Protein AF-A0A1E5REP8-F1 (afdb_monomer)

Sequence (176 aa):
MSLKEFEQLNFTHSARRLDRPSLYLIKKARHHPEGEGYKELQKCLESKTIYIGNLSHYTTEEQIFELFHKLGPIEKIIMGLDRFKYTPCGFCFVIFEDKASSINAVKYLNKTKIDGESISIDLDPGFEDGRQFGRGKFGGQKSTDDYQFMYQNMMPSTYTPGGTTTGGEDTYVPQV

Structure (mmCIF, N/CA/C/O backbone):
data_AF-A0A1E5REP8-F1
#
_entry.id   AF-A0A1E5REP8-F1
#
loop_
_atom_site.group_PDB
_atom_site.id
_atom_site.type_symbol
_atom_site.label_atom_id
_atom_site.label_alt_id
_atom_site.label_comp_id
_atom_site.label_asym_id
_atom_site.label_entity_id
_atom_site.label_seq_id
_atom_site.pdbx_PDB_ins_code
_atom_site.Cartn_x
_atom_site.Cartn_y
_atom_site.Cartn_z
_atom_site.occupancy
_atom_site.B_iso_or_equiv
_atom_site.auth_seq_id
_atom_site.auth_comp_id
_atom_site.auth_asym_id
_atom_site.auth_atom_id
_atom_site.pdbx_PDB_model_num
ATOM 1 N N . MET A 1 1 ? 14.357 -0.049 -20.329 1.00 53.84 1 MET A N 1
ATOM 2 C CA . MET A 1 1 ? 12.974 0.470 -20.318 1.00 53.84 1 MET A CA 1
ATOM 3 C C . MET A 1 1 ? 13.012 1.988 -20.364 1.00 53.84 1 MET A C 1
ATOM 5 O O . MET A 1 1 ? 14.008 2.561 -19.935 1.00 53.84 1 MET A O 1
ATOM 9 N N . SER A 1 2 ? 11.992 2.630 -20.924 1.00 63.38 2 SER A N 1
ATOM 10 C CA . SER A 1 2 ? 11.809 4.089 -20.970 1.00 63.38 2 SER A CA 1
ATOM 11 C C . SER A 1 2 ? 10.403 4.415 -20.472 1.00 63.38 2 SER A C 1
ATOM 13 O O . SER A 1 2 ? 9.477 3.660 -20.751 1.00 63.38 2 SER A O 1
ATOM 15 N N . LEU A 1 3 ? 10.199 5.553 -19.794 1.00 61.03 3 LEU A N 1
ATOM 16 C CA . LEU A 1 3 ? 8.865 5.987 -19.333 1.00 61.03 3 LEU A CA 1
ATOM 17 C C . LEU A 1 3 ? 7.809 5.998 -20.454 1.00 61.03 3 LEU A C 1
ATOM 19 O O . LEU A 1 3 ? 6.630 5.758 -20.194 1.00 61.03 3 LEU A O 1
ATOM 23 N N . LYS A 1 4 ? 8.242 6.203 -21.706 1.00 62.97 4 LYS A N 1
ATOM 24 C CA . LYS A 1 4 ? 7.382 6.182 -22.896 1.00 62.97 4 LYS A CA 1
ATOM 25 C C . LYS A 1 4 ? 6.652 4.847 -23.093 1.00 62.97 4 LYS A C 1
ATOM 27 O O . LYS A 1 4 ? 5.543 4.856 -23.617 1.00 62.97 4 LYS A O 1
ATOM 32 N N . GLU A 1 5 ? 7.210 3.727 -22.631 1.00 66.56 5 GLU A N 1
ATOM 33 C CA . GLU A 1 5 ? 6.604 2.391 -22.767 1.00 66.56 5 GLU A CA 1
ATOM 34 C C . GLU A 1 5 ? 5.329 2.225 -21.922 1.00 66.56 5 GLU A C 1
ATOM 36 O O . GLU A 1 5 ? 4.442 1.461 -22.295 1.00 66.56 5 GLU A O 1
ATOM 41 N N . PHE A 1 6 ? 5.195 2.965 -20.814 1.00 62.78 6 PHE A N 1
ATOM 42 C CA . PHE A 1 6 ? 4.001 2.928 -19.953 1.00 62.78 6 PHE A CA 1
ATOM 43 C C . PHE A 1 6 ? 2.930 3.951 -20.356 1.00 62.78 6 PHE A C 1
ATOM 45 O O . PHE A 1 6 ? 1.794 3.885 -19.881 1.00 62.78 6 PHE A O 1
ATOM 52 N N . GLU A 1 7 ? 3.293 4.915 -21.203 1.00 54.75 7 GLU A N 1
ATOM 53 C CA . GLU A 1 7 ? 2.418 6.001 -21.656 1.00 54.75 7 GLU A CA 1
ATOM 54 C C . GLU A 1 7 ? 1.856 5.776 -23.047 1.00 54.75 7 GLU A C 1
ATOM 56 O O . GLU A 1 7 ? 0.738 6.215 -23.328 1.00 54.75 7 GLU A O 1
ATOM 61 N N . GLN A 1 8 ? 2.616 5.104 -23.913 1.00 52.50 8 GLN A N 1
ATOM 62 C CA . GLN A 1 8 ? 2.134 4.763 -25.235 1.00 52.50 8 GLN A CA 1
ATOM 63 C C . GLN A 1 8 ? 0.897 3.885 -25.086 1.00 52.50 8 GLN A C 1
ATOM 65 O O . GLN A 1 8 ? 0.948 2.762 -24.581 1.00 52.50 8 GLN A O 1
ATOM 70 N N . LEU A 1 9 ? -0.234 4.423 -25.545 1.00 48.62 9 LEU A N 1
ATOM 71 C CA . LEU A 1 9 ? -1.384 3.623 -25.925 1.00 48.62 9 LEU A CA 1
ATOM 72 C C . LEU A 1 9 ? -0.902 2.689 -27.034 1.00 48.62 9 LEU A C 1
ATOM 74 O O . LEU A 1 9 ? -0.931 3.027 -28.214 1.00 48.62 9 LEU A O 1
ATOM 78 N N . ASN A 1 10 ? -0.393 1.524 -26.647 1.00 48.84 10 ASN A N 1
ATOM 79 C CA . ASN A 1 10 ? -0.191 0.430 -27.569 1.00 48.84 10 ASN A CA 1
ATOM 80 C C . ASN A 1 10 ? -1.590 -0.094 -27.891 1.00 48.84 10 ASN A C 1
ATOM 82 O O . ASN A 1 10 ? -2.123 -0.957 -27.198 1.00 48.84 10 ASN A O 1
ATOM 86 N N . PHE A 1 11 ? -2.202 0.469 -28.936 1.00 52.69 11 PHE A N 1
ATOM 87 C CA . PHE A 1 11 ? -3.506 0.066 -29.477 1.00 52.69 11 PHE A CA 1
ATOM 88 C C . PHE A 1 11 ? -3.501 -1.355 -30.067 1.00 52.69 11 PHE A C 1
ATOM 90 O O . PHE A 1 11 ? -4.435 -1.745 -30.759 1.00 52.69 11 PHE A O 1
ATOM 97 N N . THR A 1 12 ? -2.476 -2.162 -29.779 1.00 57.97 12 THR A N 1
ATOM 98 C CA . THR A 1 12 ? -2.497 -3.597 -30.057 1.00 57.97 12 THR A CA 1
ATOM 99 C C . THR A 1 12 ? -3.637 -4.291 -29.314 1.00 57.97 12 THR A C 1
ATOM 101 O O . THR A 1 12 ? -4.043 -5.373 -29.726 1.00 57.97 12 THR A O 1
ATOM 104 N N . HIS A 1 13 ? -4.163 -3.691 -28.239 1.00 58.16 13 HIS A N 1
ATOM 105 C CA . HIS A 1 13 ? -5.349 -4.144 -27.514 1.00 58.16 13 HIS A CA 1
ATOM 106 C C . HIS A 1 13 ? -6.301 -2.978 -27.209 1.00 58.16 13 HIS A C 1
ATOM 108 O O . HIS A 1 13 ? -5.875 -1.863 -26.913 1.00 58.16 13 HIS A O 1
ATOM 114 N N . SER A 1 14 ? -7.607 -3.259 -27.233 1.00 71.38 14 SER A N 1
ATOM 115 C CA . SER A 1 14 ? -8.679 -2.306 -26.903 1.00 71.38 14 SER A CA 1
ATOM 116 C C . SER A 1 14 ? -8.748 -1.948 -25.412 1.00 71.38 14 SER A C 1
ATOM 118 O O . SER A 1 14 ? -9.374 -0.956 -25.042 1.00 71.38 14 SER A O 1
ATOM 120 N N . ALA A 1 15 ? -8.090 -2.732 -24.552 1.00 65.94 15 ALA A N 1
ATOM 121 C CA . ALA A 1 15 ? -8.050 -2.543 -23.108 1.00 65.94 15 ALA A CA 1
ATOM 122 C C . ALA A 1 15 ? -6.637 -2.195 -22.621 1.00 65.94 15 ALA A C 1
ATOM 124 O O . ALA A 1 15 ? -5.632 -2.67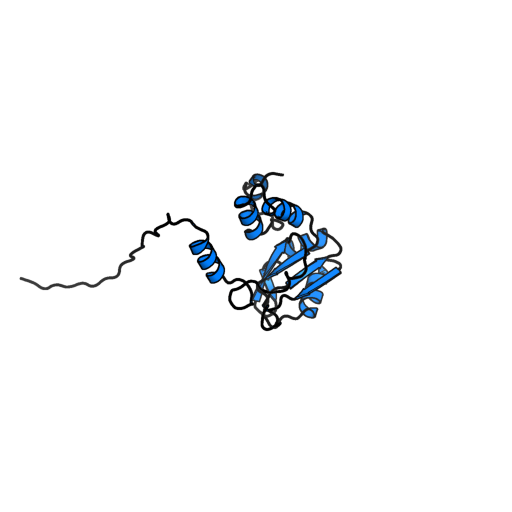8 -23.147 1.00 65.94 15 ALA A O 1
ATOM 125 N N . ARG A 1 16 ? -6.559 -1.378 -21.565 1.00 69.56 16 ARG A N 1
ATOM 126 C CA . ARG A 1 16 ? -5.286 -1.088 -20.894 1.00 69.56 16 ARG A CA 1
ATOM 127 C C . ARG A 1 16 ? -4.784 -2.326 -20.146 1.00 69.56 16 ARG A C 1
ATOM 129 O O . ARG A 1 16 ? -5.570 -3.055 -19.547 1.00 69.56 16 ARG A O 1
ATOM 136 N N . ARG A 1 17 ? -3.460 -2.500 -20.114 1.00 75.75 17 ARG A N 1
ATOM 137 C CA . ARG A 1 17 ? -2.767 -3.446 -19.224 1.00 75.75 17 ARG A CA 1
ATOM 138 C C . ARG A 1 17 ? -3.194 -3.196 -17.772 1.00 75.75 17 ARG A C 1
ATOM 140 O O . ARG A 1 17 ? -3.040 -2.080 -17.271 1.00 75.75 17 ARG A O 1
ATOM 147 N N . LEU A 1 18 ? -3.737 -4.222 -17.118 1.00 77.69 18 LEU A N 1
ATOM 148 C CA . LEU A 1 18 ? -4.179 -4.149 -15.719 1.00 77.69 18 LEU A CA 1
ATOM 149 C C . LEU A 1 18 ? -2.996 -4.160 -14.740 1.00 77.69 18 LEU A C 1
ATOM 151 O O . LEU A 1 18 ? -3.087 -3.573 -13.675 1.00 77.69 18 LEU A O 1
ATOM 155 N N . ASP A 1 19 ? -1.866 -4.745 -15.135 1.00 79.25 19 ASP A N 1
ATOM 156 C CA . ASP A 1 19 ? -0.603 -4.828 -14.388 1.00 79.25 19 ASP A CA 1
ATOM 157 C C . ASP A 1 19 ? 0.269 -3.564 -14.511 1.00 79.25 19 ASP A C 1
ATOM 159 O O . ASP A 1 19 ? 1.479 -3.610 -14.293 1.00 79.25 19 ASP A O 1
ATOM 163 N N . ARG A 1 20 ? -0.312 -2.427 -14.910 1.00 84.31 20 ARG A N 1
ATOM 164 C CA . ARG A 1 20 ? 0.447 -1.179 -15.025 1.00 84.31 20 ARG A CA 1
ATOM 165 C C . ARG A 1 20 ? 0.826 -0.647 -13.634 1.00 84.31 20 ARG A C 1
ATOM 167 O O . ARG A 1 20 ? 0.016 -0.746 -12.712 1.00 84.31 20 ARG A O 1
ATOM 174 N N . PRO A 1 21 ? 1.988 0.011 -13.491 1.00 87.44 21 PRO A N 1
ATOM 175 C CA . PRO A 1 21 ? 2.311 0.751 -12.279 1.00 87.44 21 PRO A CA 1
ATOM 176 C C . PRO A 1 21 ? 1.269 1.820 -11.945 1.00 87.44 21 PRO A C 1
ATOM 178 O O . PRO A 1 21 ? 0.594 2.366 -12.830 1.00 87.44 21 PRO A O 1
ATOM 181 N N . SER A 1 22 ? 1.191 2.170 -10.663 1.00 87.69 22 SER A N 1
ATOM 182 C CA . SER A 1 22 ? 0.291 3.219 -10.195 1.00 87.69 22 SER A CA 1
ATOM 183 C C . SER A 1 22 ? 0.611 4.566 -10.848 1.00 87.69 22 SER A C 1
ATOM 185 O O . SER A 1 22 ? 1.763 4.904 -11.145 1.00 87.69 22 SER A O 1
ATOM 187 N N . LEU A 1 23 ? -0.420 5.395 -11.037 1.00 85.00 23 LEU A N 1
ATOM 188 C CA . LEU A 1 23 ? -0.232 6.762 -11.536 1.00 85.00 23 LEU A CA 1
ATOM 189 C C . LEU A 1 23 ? 0.687 7.581 -10.622 1.00 85.00 23 LEU A C 1
ATOM 191 O O . LEU A 1 23 ? 1.372 8.479 -11.107 1.00 85.00 23 LEU A O 1
ATOM 195 N N . TYR A 1 24 ? 0.702 7.273 -9.324 1.00 84.94 24 TYR A N 1
ATOM 196 C CA . TYR A 1 24 ? 1.602 7.891 -8.359 1.00 84.94 24 TYR A CA 1
ATOM 197 C C . TYR A 1 24 ? 3.071 7.633 -8.717 1.00 84.94 24 TYR A C 1
ATOM 199 O O . TYR A 1 24 ? 3.829 8.592 -8.864 1.00 84.94 24 TYR A O 1
ATOM 207 N N . LEU A 1 25 ? 3.458 6.371 -8.933 1.00 87.12 25 LEU A N 1
ATOM 208 C CA . LEU A 1 25 ? 4.838 6.008 -9.273 1.00 87.12 25 LEU A CA 1
ATOM 209 C C . LEU A 1 25 ? 5.256 6.574 -10.632 1.00 87.12 25 LEU A C 1
ATOM 211 O O . LEU A 1 25 ? 6.348 7.123 -10.759 1.00 87.12 25 LEU A O 1
ATOM 215 N N . ILE A 1 26 ? 4.362 6.531 -11.626 1.00 87.38 26 ILE A N 1
ATOM 216 C CA . ILE A 1 26 ? 4.620 7.122 -12.948 1.00 87.38 26 ILE A CA 1
ATOM 217 C C . ILE A 1 26 ? 4.874 8.630 -12.822 1.00 87.38 26 ILE A C 1
ATOM 219 O O . ILE A 1 26 ? 5.858 9.141 -13.353 1.00 87.38 26 ILE A O 1
ATOM 223 N N . LYS A 1 27 ? 4.019 9.359 -12.089 1.00 85.06 27 LYS A N 1
ATOM 224 C CA . LYS A 1 27 ? 4.205 10.800 -11.855 1.00 85.06 27 LYS A CA 1
ATOM 225 C C . LYS A 1 27 ? 5.503 11.081 -11.097 1.00 85.06 27 LYS A C 1
ATOM 227 O O . LYS A 1 27 ? 6.249 11.970 -11.497 1.00 85.06 27 LYS A O 1
ATOM 232 N N . LYS A 1 28 ? 5.804 10.312 -10.047 1.00 84.81 28 LYS A N 1
ATOM 233 C CA . LYS A 1 28 ? 7.038 10.456 -9.260 1.00 84.81 28 LYS A CA 1
ATOM 234 C C . LYS A 1 28 ? 8.288 10.283 -10.127 1.00 84.81 28 LYS A C 1
ATOM 236 O O . LYS A 1 28 ? 9.202 11.097 -10.033 1.00 84.81 28 LYS A O 1
ATOM 241 N N . ALA A 1 29 ? 8.302 9.286 -11.011 1.00 86.12 29 ALA A N 1
ATOM 242 C CA . ALA A 1 29 ? 9.404 9.061 -11.941 1.00 86.12 29 ALA A CA 1
ATOM 243 C C . ALA A 1 29 ? 9.583 10.209 -12.950 1.00 86.12 29 ALA A C 1
ATOM 245 O O . ALA A 1 29 ? 10.712 10.571 -13.263 1.00 86.12 29 ALA A O 1
ATOM 246 N N . ARG A 1 30 ? 8.491 10.829 -13.424 1.00 82.31 30 ARG A N 1
ATOM 247 C CA . ARG A 1 30 ? 8.564 11.998 -14.323 1.00 82.31 30 ARG A CA 1
ATOM 248 C C . ARG A 1 30 ? 9.175 13.226 -13.655 1.00 82.31 30 ARG A C 1
ATOM 250 O O . ARG A 1 30 ? 9.939 13.939 -14.292 1.00 82.31 30 ARG A O 1
ATOM 257 N N . HIS A 1 31 ? 8.810 13.492 -12.402 1.00 78.50 31 HIS A N 1
ATOM 258 C CA . HIS A 1 31 ? 9.299 14.667 -11.675 1.00 78.50 31 HIS A CA 1
ATOM 259 C C . HIS A 1 31 ? 10.740 14.505 -11.173 1.00 78.50 31 HIS A C 1
ATOM 261 O O . HIS A 1 31 ? 11.422 15.503 -10.960 1.00 78.50 31 HIS A O 1
ATOM 267 N N . HIS A 1 32 ? 11.218 13.266 -11.029 1.00 77.31 32 HIS A N 1
ATOM 268 C CA . HIS A 1 32 ? 12.583 12.952 -10.601 1.00 77.31 32 HIS A CA 1
ATOM 269 C C . HIS A 1 32 ? 13.257 11.968 -11.576 1.00 77.31 32 HIS A C 1
ATOM 271 O O . HIS A 1 32 ? 13.502 10.818 -11.201 1.00 77.31 32 HIS A O 1
ATOM 277 N N . PRO A 1 33 ? 13.555 12.394 -12.822 1.00 65.94 33 PRO A N 1
ATOM 278 C CA . PRO A 1 33 ? 14.018 11.502 -13.889 1.00 65.94 33 PRO A CA 1
ATOM 279 C C . PRO A 1 33 ? 15.408 10.899 -13.635 1.00 65.94 33 PRO A C 1
ATOM 281 O O . PRO A 1 33 ? 15.655 9.767 -14.038 1.00 65.94 33 PRO A O 1
ATOM 284 N N . GLU A 1 34 ? 16.287 11.609 -12.923 1.00 66.50 34 GLU A N 1
ATOM 285 C CA . GLU A 1 34 ? 17.601 11.101 -12.478 1.00 66.50 34 GLU A CA 1
ATOM 286 C C . GLU A 1 34 ? 17.592 10.624 -11.013 1.00 66.50 34 GLU A C 1
ATOM 288 O O . GLU A 1 34 ? 18.629 10.290 -10.444 1.00 66.50 34 GLU A O 1
ATOM 293 N N . GLY A 1 35 ? 16.417 10.612 -10.378 1.00 69.00 35 GLY A N 1
ATOM 294 C CA . GLY A 1 35 ? 16.257 10.300 -8.963 1.00 69.00 35 GLY A CA 1
ATOM 295 C C . GLY A 1 35 ? 15.665 8.918 -8.694 1.00 69.00 35 GLY A C 1
ATOM 296 O O . GLY A 1 35 ? 15.406 8.110 -9.586 1.00 69.00 35 GLY A O 1
ATOM 297 N N . GLU A 1 36 ? 15.375 8.677 -7.418 1.00 78.12 36 GLU A N 1
ATOM 298 C CA . GLU A 1 36 ? 14.793 7.425 -6.917 1.00 78.12 36 GLU A CA 1
ATOM 299 C C . GLU A 1 36 ? 13.435 7.072 -7.556 1.00 78.12 36 GLU A C 1
ATOM 301 O O . GLU A 1 36 ? 13.040 5.911 -7.564 1.00 78.12 36 GLU A O 1
ATOM 306 N N . GLY A 1 37 ? 12.731 8.031 -8.172 1.00 82.50 37 GLY A N 1
ATOM 307 C CA . GLY A 1 37 ? 11.429 7.790 -8.801 1.00 82.50 37 GLY A CA 1
ATOM 308 C C . GLY A 1 37 ? 11.466 6.767 -9.942 1.00 82.50 37 GLY A C 1
ATOM 309 O O . GLY A 1 37 ? 10.593 5.903 -10.012 1.00 82.50 37 GLY A O 1
ATOM 310 N N . TYR A 1 38 ? 12.473 6.827 -10.821 1.00 84.38 38 TYR A N 1
ATOM 311 C CA . TYR A 1 38 ? 12.589 5.858 -11.916 1.00 84.38 38 TYR A CA 1
ATOM 312 C C . TYR A 1 38 ? 13.003 4.467 -11.414 1.00 84.38 38 TYR A C 1
ATOM 314 O O . TYR A 1 38 ? 12.467 3.459 -11.875 1.00 84.38 38 TYR A O 1
ATOM 322 N N . LYS A 1 39 ? 13.892 4.411 -10.413 1.00 88.62 39 LYS A N 1
ATOM 323 C CA . LYS A 1 39 ? 14.290 3.155 -9.761 1.00 88.62 39 LYS A CA 1
ATOM 324 C C . LYS A 1 39 ? 13.108 2.485 -9.064 1.00 88.62 39 LYS A C 1
ATOM 326 O O . LYS A 1 39 ? 12.900 1.291 -9.240 1.00 88.62 39 LYS A O 1
ATOM 331 N N . GLU A 1 40 ? 12.296 3.242 -8.328 1.00 90.56 40 GLU A N 1
ATOM 332 C CA . GLU A 1 40 ? 11.079 2.727 -7.692 1.00 90.56 40 GLU A CA 1
ATOM 333 C C . GLU A 1 40 ? 10.070 2.209 -8.721 1.00 90.56 40 GLU A C 1
ATOM 335 O O . GLU A 1 40 ? 9.466 1.157 -8.519 1.00 90.56 40 GLU A O 1
ATOM 340 N N . LEU A 1 41 ? 9.908 2.906 -9.850 1.00 89.25 41 LEU A N 1
ATOM 341 C CA . LEU A 1 41 ? 9.044 2.437 -10.931 1.00 89.25 41 LEU A CA 1
ATOM 342 C C . LEU A 1 41 ? 9.526 1.094 -11.496 1.00 89.25 41 LEU A C 1
ATOM 344 O O . LEU A 1 41 ? 8.715 0.198 -11.710 1.00 89.25 41 LEU A O 1
ATOM 348 N N . GLN A 1 42 ? 10.830 0.926 -11.716 1.00 89.31 42 GLN A N 1
ATOM 349 C CA . GLN A 1 42 ? 11.382 -0.361 -12.147 1.00 89.31 42 GLN A CA 1
ATOM 350 C C . GLN A 1 42 ? 11.191 -1.437 -11.075 1.00 89.31 42 GLN A C 1
ATOM 352 O O . GLN A 1 42 ? 10.712 -2.529 -11.370 1.00 89.31 42 GLN A O 1
ATOM 357 N N . LYS A 1 43 ? 11.472 -1.101 -9.814 1.00 92.56 43 LYS A N 1
ATOM 358 C CA . LYS A 1 43 ? 11.353 -2.021 -8.683 1.00 92.56 43 LYS A CA 1
ATOM 359 C C . LYS A 1 43 ? 9.915 -2.505 -8.489 1.00 92.56 43 LYS A C 1
ATOM 361 O O . LYS A 1 43 ? 9.711 -3.689 -8.251 1.00 92.56 43 LYS A O 1
ATOM 366 N N . CYS A 1 44 ? 8.901 -1.650 -8.663 1.00 93.50 44 CYS A N 1
ATOM 367 C CA . CYS A 1 44 ? 7.499 -2.069 -8.519 1.00 93.50 44 CYS A CA 1
ATOM 368 C C . CYS A 1 44 ? 7.072 -3.110 -9.565 1.00 93.50 44 CYS A C 1
ATOM 370 O O . CYS A 1 44 ? 6.229 -3.955 -9.280 1.00 93.50 44 CYS A O 1
ATOM 372 N N . LEU A 1 45 ? 7.690 -3.100 -10.751 1.00 90.50 45 LEU A N 1
ATOM 373 C CA . LEU A 1 45 ? 7.413 -4.072 -11.809 1.00 90.50 45 LEU A CA 1
ATOM 374 C C . LEU A 1 45 ? 8.022 -5.441 -11.527 1.00 90.50 45 LEU A C 1
ATOM 376 O O . LEU A 1 45 ? 7.634 -6.411 -12.172 1.00 90.50 45 LEU A O 1
ATOM 380 N N . GLU A 1 46 ? 8.990 -5.527 -10.618 1.00 91.81 46 GLU A N 1
ATOM 381 C CA . GLU A 1 46 ? 9.683 -6.759 -10.227 1.00 91.81 46 GLU A CA 1
ATOM 382 C C . GLU A 1 46 ? 9.325 -7.220 -8.811 1.00 91.81 46 GLU A C 1
ATOM 384 O O . GLU A 1 46 ? 9.579 -8.366 -8.448 1.00 91.81 46 GLU A O 1
ATOM 389 N N . SER A 1 47 ? 8.683 -6.347 -8.041 1.00 94.94 47 SER A N 1
ATOM 390 C CA . SER A 1 47 ? 8.320 -6.561 -6.651 1.00 94.94 47 SER A CA 1
ATOM 391 C C . SER A 1 47 ? 7.199 -7.585 -6.464 1.00 94.94 47 SER A C 1
ATOM 393 O O . SER A 1 47 ? 6.296 -7.761 -7.289 1.00 94.94 47 SER A O 1
ATOM 395 N N . LYS A 1 48 ? 7.245 -8.231 -5.299 1.00 97.06 48 LYS A N 1
ATOM 396 C CA . LYS A 1 48 ? 6.220 -9.150 -4.790 1.00 97.06 48 LYS A CA 1
ATOM 397 C C . LYS A 1 48 ? 5.235 -8.458 -3.843 1.00 97.06 48 LYS A C 1
ATOM 399 O O . LYS A 1 48 ? 4.340 -9.096 -3.297 1.00 97.06 48 LYS A O 1
ATOM 404 N N . THR A 1 49 ? 5.411 -7.155 -3.638 1.00 97.50 49 THR A N 1
ATOM 405 C CA . THR A 1 49 ? 4.596 -6.334 -2.748 1.00 97.50 49 THR A CA 1
ATOM 406 C C . THR A 1 49 ? 3.520 -5.593 -3.529 1.00 97.50 49 THR A C 1
ATOM 408 O O . THR A 1 49 ? 3.782 -5.002 -4.579 1.00 97.50 49 THR A O 1
ATOM 411 N N . ILE A 1 50 ? 2.312 -5.582 -2.976 1.00 97.50 50 ILE A N 1
ATOM 412 C CA . ILE A 1 50 ? 1.219 -4.716 -3.412 1.00 97.50 50 ILE A CA 1
ATOM 413 C C . ILE A 1 50 ? 0.836 -3.741 -2.302 1.00 97.50 50 ILE A C 1
ATOM 415 O O . ILE A 1 50 ? 0.930 -4.054 -1.114 1.00 97.50 50 ILE A O 1
ATOM 419 N N . TYR A 1 51 ? 0.376 -2.567 -2.715 1.00 97.44 51 TYR A N 1
ATOM 420 C CA . TYR A 1 51 ? -0.338 -1.620 -1.874 1.00 97.44 51 TYR A CA 1
ATOM 421 C C . TYR A 1 51 ? -1.838 -1.798 -2.095 1.00 97.44 51 TYR A C 1
ATOM 423 O O . TYR A 1 51 ? -2.295 -1.846 -3.239 1.00 97.44 51 TYR A O 1
ATOM 431 N N . ILE A 1 52 ? -2.601 -1.860 -1.007 1.00 97.06 52 ILE A N 1
ATOM 432 C CA . ILE A 1 52 ? -4.060 -1.911 -1.035 1.00 97.06 52 ILE A CA 1
ATOM 433 C C . ILE A 1 52 ? -4.572 -0.688 -0.284 1.00 97.06 52 ILE A C 1
ATOM 435 O O . ILE A 1 52 ? -4.314 -0.540 0.905 1.00 97.06 52 ILE A O 1
ATOM 439 N N . GLY A 1 53 ? -5.281 0.196 -0.976 1.00 95.69 53 GLY A N 1
ATOM 440 C CA . GLY A 1 53 ? -5.907 1.385 -0.405 1.00 95.69 53 GLY A CA 1
ATOM 441 C C . GLY A 1 53 ? -7.423 1.367 -0.549 1.00 95.69 53 GLY A C 1
ATOM 442 O O . GLY A 1 53 ? -7.982 0.515 -1.244 1.00 95.69 53 GLY A O 1
ATOM 443 N N . ASN A 1 54 ? -8.071 2.361 0.059 1.00 95.06 54 ASN A N 1
ATOM 444 C CA . ASN A 1 54 ? -9.531 2.451 0.140 1.00 95.06 54 ASN A CA 1
ATOM 445 C C . ASN A 1 54 ? -10.152 1.201 0.790 1.00 95.06 54 ASN A C 1
ATOM 447 O O . ASN A 1 54 ? -11.099 0.619 0.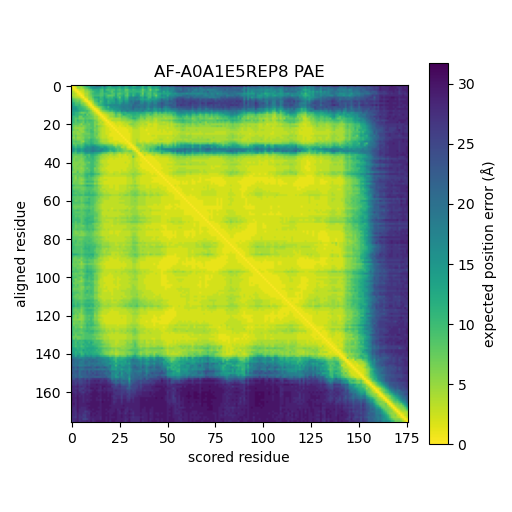262 1.00 95.06 54 ASN A O 1
ATOM 451 N N . LEU A 1 55 ? -9.520 0.746 1.874 1.00 95.88 55 LEU A N 1
ATOM 452 C CA . LEU A 1 55 ? -10.086 -0.239 2.783 1.00 95.88 55 LEU A CA 1
ATOM 453 C C . LEU A 1 55 ? -10.897 0.482 3.852 1.00 95.88 55 LEU A C 1
ATOM 455 O O . LEU A 1 55 ? -10.488 1.542 4.340 1.00 95.88 55 LEU A O 1
ATOM 459 N N . SER A 1 56 ? -11.959 -0.177 4.302 1.00 94.56 56 SER A N 1
ATOM 460 C CA . SER A 1 56 ? -12.668 0.239 5.501 1.00 94.56 56 SER A CA 1
ATOM 461 C C . SER A 1 56 ? -11.711 0.224 6.694 1.00 94.56 56 SER A C 1
ATOM 463 O O . SER A 1 56 ? -10.857 -0.654 6.836 1.00 94.56 56 SER A O 1
ATOM 465 N N . HIS A 1 57 ? -11.867 1.186 7.604 1.00 93.38 57 HIS A N 1
ATOM 466 C CA . HIS A 1 57 ? -11.098 1.217 8.855 1.00 93.38 57 HIS A CA 1
ATOM 467 C C . HIS A 1 57 ? -11.400 0.026 9.777 1.00 93.38 57 HIS A C 1
ATOM 469 O O . HIS A 1 57 ? -10.677 -0.194 10.745 1.00 93.38 57 HIS A O 1
ATOM 475 N N . TYR A 1 58 ? -12.466 -0.720 9.485 1.00 94.06 58 TYR A N 1
ATOM 476 C CA . TYR A 1 58 ? -12.865 -1.915 10.219 1.00 94.06 58 TYR A CA 1
ATOM 477 C C . TYR A 1 58 ? -12.343 -3.210 9.589 1.00 94.06 58 TYR A C 1
ATOM 479 O O . TYR A 1 58 ? -12.452 -4.253 10.227 1.00 94.06 58 TYR A O 1
ATOM 487 N N . THR A 1 59 ? -11.778 -3.155 8.377 1.00 95.44 59 THR A N 1
ATOM 488 C CA . THR A 1 59 ? -11.250 -4.344 7.704 1.00 95.44 59 THR A CA 1
ATOM 489 C C . THR A 1 59 ? -10.043 -4.891 8.465 1.00 95.44 59 THR A C 1
ATOM 491 O O . THR A 1 59 ? -9.074 -4.167 8.716 1.00 95.44 59 THR A O 1
ATOM 494 N N . THR A 1 60 ? -10.091 -6.174 8.818 1.00 96.38 60 THR A N 1
ATOM 495 C CA . THR A 1 60 ? -9.050 -6.844 9.606 1.00 96.38 60 THR A CA 1
ATOM 496 C C . THR A 1 60 ? -8.002 -7.526 8.729 1.00 96.38 60 THR A C 1
ATOM 498 O O . THR A 1 60 ? -8.213 -7.773 7.539 1.00 96.38 60 THR A O 1
ATOM 501 N N . GLU A 1 61 ? -6.847 -7.844 9.317 1.00 96.75 61 GLU A N 1
ATOM 502 C CA . GLU A 1 61 ? -5.777 -8.570 8.625 1.00 96.75 61 GLU A CA 1
ATOM 503 C C . GLU A 1 61 ? -6.245 -9.954 8.155 1.00 96.75 61 GLU A C 1
ATOM 505 O O . GLU A 1 61 ? -5.915 -10.374 7.047 1.00 96.75 61 GLU A O 1
ATOM 510 N N . GLU A 1 62 ? -7.075 -10.631 8.948 1.00 97.06 62 GLU A N 1
ATOM 511 C CA . GLU A 1 62 ? -7.619 -11.952 8.634 1.00 97.06 62 GLU A CA 1
ATOM 512 C C . GLU A 1 62 ? -8.503 -11.909 7.383 1.00 97.06 62 GLU A C 1
ATOM 514 O O . GLU A 1 62 ? -8.366 -12.759 6.505 1.00 97.06 62 GLU A O 1
ATOM 519 N N . GLN A 1 63 ? -9.348 -10.880 7.241 1.00 96.31 63 GLN A N 1
ATOM 520 C CA . GLN A 1 63 ? -10.174 -10.698 6.042 1.00 96.31 63 GLN A CA 1
ATOM 521 C C . GLN A 1 63 ? -9.313 -10.472 4.789 1.00 96.31 63 GLN A C 1
ATOM 523 O O . GLN A 1 63 ? -9.618 -10.995 3.712 1.00 96.31 63 GLN A O 1
ATOM 528 N N . ILE A 1 64 ? -8.213 -9.719 4.919 1.00 97.56 64 ILE A N 1
ATOM 529 C CA . ILE A 1 64 ? -7.242 -9.547 3.832 1.00 97.56 64 ILE A CA 1
ATOM 530 C C . ILE A 1 64 ? -6.569 -10.886 3.516 1.00 97.56 64 ILE A C 1
ATOM 532 O O . ILE A 1 64 ? -6.483 -11.266 2.349 1.00 97.56 64 ILE A O 1
ATOM 536 N N . PHE A 1 65 ? -6.141 -11.641 4.525 1.00 97.75 65 PHE A N 1
ATOM 537 C CA . PHE A 1 65 ? -5.518 -12.945 4.324 1.00 97.75 65 PHE A CA 1
ATOM 538 C C . PHE A 1 65 ? -6.446 -13.918 3.582 1.00 97.75 65 PHE A C 1
ATOM 540 O O . PHE A 1 65 ? -6.054 -14.471 2.554 1.00 97.75 65 PHE A O 1
ATOM 547 N N . GLU A 1 66 ? -7.692 -14.080 4.033 1.00 96.19 66 GLU A N 1
ATOM 548 C CA . GLU A 1 66 ? -8.670 -14.997 3.430 1.00 96.19 66 GLU A CA 1
ATOM 549 C C . GLU A 1 66 ? -8.942 -14.703 1.951 1.00 96.19 66 GLU A C 1
ATOM 551 O O . GLU A 1 66 ? -9.143 -15.618 1.141 1.00 96.19 66 GLU A O 1
ATOM 556 N N . LEU A 1 67 ? -8.963 -13.421 1.583 1.00 95.38 67 LEU A N 1
ATOM 557 C CA . LEU A 1 67 ? -9.205 -13.013 0.210 1.00 95.38 67 LEU A CA 1
ATOM 558 C C . LEU A 1 67 ? -7.953 -13.174 -0.661 1.00 95.38 67 LEU A C 1
ATOM 560 O O . LEU A 1 67 ? -8.038 -13.730 -1.758 1.00 95.38 67 LEU A O 1
ATOM 564 N N . PHE A 1 68 ? -6.802 -12.693 -0.191 1.00 96.94 68 PHE A N 1
ATOM 565 C CA . PHE A 1 68 ? -5.588 -12.606 -1.003 1.00 96.94 68 PHE A CA 1
ATOM 566 C C . PHE A 1 68 ? -4.812 -13.927 -1.072 1.00 96.94 68 PHE A C 1
ATOM 568 O O . PHE A 1 68 ? -4.169 -14.182 -2.090 1.00 96.94 68 PHE A O 1
ATOM 575 N N . HIS A 1 69 ? -4.931 -14.813 -0.075 1.00 96.19 69 HIS A N 1
ATOM 576 C CA . HIS A 1 69 ? -4.270 -16.125 -0.089 1.00 96.19 69 HIS A CA 1
ATOM 577 C C . HIS A 1 69 ? -4.742 -17.008 -1.259 1.00 96.19 69 HIS A C 1
ATOM 579 O O . HIS A 1 69 ? -3.993 -17.837 -1.771 1.00 96.19 69 HIS A O 1
ATOM 585 N N . LYS A 1 70 ? -5.959 -16.774 -1.772 1.00 95.38 70 LYS A N 1
ATOM 586 C CA . LYS A 1 70 ? -6.507 -17.470 -2.952 1.00 95.38 70 LYS A CA 1
ATOM 587 C C . LYS A 1 70 ? -5.714 -17.216 -4.237 1.00 95.38 70 LYS A C 1
ATOM 589 O O . LYS A 1 70 ? -5.861 -17.963 -5.199 1.00 95.38 70 LYS A O 1
ATOM 594 N N . LEU A 1 71 ? -4.914 -16.152 -4.275 1.00 96.19 71 LEU A N 1
ATOM 595 C CA . LEU A 1 71 ? -4.099 -15.789 -5.433 1.00 96.19 71 LEU A CA 1
ATOM 596 C C . LEU A 1 71 ? -2.679 -16.351 -5.373 1.00 96.19 71 LEU A C 1
ATOM 598 O O . LEU A 1 71 ? -2.000 -16.365 -6.401 1.00 96.19 71 LEU A O 1
ATOM 602 N N . GLY A 1 72 ? -2.238 -16.776 -4.189 1.00 95.94 72 GLY A N 1
ATOM 603 C CA . GLY A 1 72 ? -0.920 -17.338 -3.945 1.00 95.94 72 GLY A CA 1
ATOM 604 C C . GLY A 1 72 ? -0.478 -17.208 -2.483 1.00 95.94 72 GLY A C 1
ATOM 605 O O . GLY A 1 72 ? -1.129 -16.520 -1.691 1.00 95.94 72 GLY A O 1
ATOM 606 N N . PRO A 1 73 ? 0.639 -17.857 -2.120 1.00 97.56 73 PRO A N 1
ATOM 607 C CA . PRO A 1 73 ? 1.177 -17.826 -0.764 1.00 97.56 73 PRO A CA 1
ATOM 608 C C . PRO A 1 73 ? 1.608 -16.409 -0.358 1.00 97.56 73 PRO A C 1
ATOM 610 O O . PRO A 1 73 ? 2.265 -15.687 -1.118 1.00 97.56 73 PRO A O 1
ATOM 613 N N . ILE A 1 74 ? 1.204 -16.013 0.850 1.00 98.25 74 ILE A N 1
ATOM 614 C CA . ILE A 1 74 ? 1.480 -14.701 1.437 1.00 98.25 74 ILE A CA 1
ATOM 615 C C . ILE A 1 74 ? 2.647 -14.851 2.408 1.00 98.25 74 ILE A C 1
ATOM 617 O O . ILE A 1 74 ? 2.573 -15.642 3.341 1.00 98.25 74 ILE A O 1
ATOM 621 N N . GLU A 1 75 ? 3.688 -14.048 2.206 1.00 97.94 75 GLU A N 1
ATOM 622 C CA . GLU A 1 75 ? 4.842 -13.956 3.100 1.00 97.94 75 GLU A CA 1
ATOM 623 C C . GLU A 1 75 ? 4.505 -13.100 4.328 1.00 97.94 75 GLU A C 1
ATOM 625 O O . GLU A 1 75 ? 4.816 -13.462 5.461 1.00 97.94 75 GLU A O 1
ATOM 630 N N . LYS A 1 76 ? 3.872 -11.939 4.108 1.00 97.81 76 LYS A N 1
ATOM 631 C CA . LYS A 1 76 ? 3.567 -10.983 5.177 1.00 97.81 76 LYS A CA 1
ATOM 632 C C . LYS A 1 76 ? 2.436 -10.033 4.798 1.00 97.81 76 LYS A C 1
ATOM 634 O O . LYS A 1 76 ? 2.390 -9.540 3.670 1.00 97.81 76 LYS A O 1
ATOM 639 N N . ILE A 1 77 ? 1.585 -9.702 5.765 1.00 98.25 77 ILE A N 1
ATOM 640 C CA . ILE A 1 77 ? 0.629 -8.594 5.675 1.00 98.25 77 ILE A CA 1
ATOM 641 C C . ILE A 1 77 ? 1.074 -7.504 6.653 1.00 98.25 77 ILE A C 1
ATOM 643 O O . ILE A 1 77 ? 1.554 -7.785 7.749 1.00 98.25 77 ILE A O 1
ATOM 647 N N . ILE A 1 78 ? 0.991 -6.244 6.230 1.00 98.19 78 ILE A N 1
ATOM 648 C CA . ILE A 1 78 ? 1.280 -5.087 7.074 1.00 98.19 78 ILE A CA 1
ATOM 649 C C . ILE A 1 78 ? 0.104 -4.123 7.000 1.00 98.19 78 ILE A C 1
ATOM 651 O O . ILE A 1 78 ? -0.080 -3.436 5.993 1.00 98.19 78 ILE A O 1
ATOM 655 N N . MET A 1 79 ? -0.670 -4.042 8.080 1.00 97.94 79 MET A N 1
ATOM 656 C CA . MET A 1 79 ? -1.778 -3.096 8.183 1.00 97.94 79 MET A CA 1
ATOM 657 C C . MET A 1 79 ? -1.264 -1.658 8.305 1.00 97.94 79 MET A C 1
ATOM 659 O O . MET A 1 79 ? -0.325 -1.365 9.047 1.00 97.94 79 MET A O 1
ATOM 663 N N . GLY A 1 80 ? -1.878 -0.754 7.546 1.00 97.31 80 GLY A N 1
ATOM 664 C CA . GLY A 1 80 ? -1.603 0.672 7.588 1.00 97.31 80 GLY A CA 1
ATOM 665 C C . GLY A 1 80 ? -2.236 1.307 8.818 1.00 97.31 80 GLY A C 1
ATOM 666 O O . GLY A 1 80 ? -3.430 1.141 9.075 1.00 97.31 80 GLY A O 1
ATOM 667 N N . LEU A 1 81 ? -1.432 2.053 9.567 1.00 97.06 81 LEU A N 1
ATOM 668 C CA . LEU A 1 81 ? -1.813 2.699 10.813 1.00 97.06 81 LEU A CA 1
ATOM 669 C C . LEU A 1 81 ? -1.724 4.218 10.700 1.00 97.06 81 LEU A C 1
ATOM 671 O O . LEU A 1 81 ? -0.880 4.780 10.000 1.00 97.06 81 LEU A O 1
ATOM 675 N N . ASP A 1 82 ? -2.594 4.910 11.418 1.00 96.19 82 ASP A N 1
ATOM 676 C CA . ASP A 1 82 ? -2.446 6.332 11.677 1.00 96.19 82 ASP A CA 1
ATOM 677 C C . ASP A 1 82 ? -1.160 6.570 12.486 1.00 96.19 82 ASP A C 1
ATOM 679 O O . ASP A 1 82 ? -0.911 5.897 13.486 1.00 96.19 82 ASP A O 1
ATOM 683 N N . ARG A 1 83 ? -0.332 7.527 12.061 1.00 95.56 83 ARG A N 1
ATOM 684 C CA . ARG A 1 83 ? 0.964 7.827 12.694 1.00 95.56 83 ARG A CA 1
ATOM 685 C C . ARG A 1 83 ? 0.851 8.267 14.154 1.00 95.56 83 ARG A C 1
ATOM 687 O O . ARG A 1 83 ? 1.795 8.084 14.915 1.00 95.56 83 ARG A O 1
ATOM 694 N N . PHE A 1 84 ? -0.250 8.913 14.520 1.00 94.25 84 PHE A N 1
ATOM 695 C CA . PHE A 1 84 ? -0.439 9.491 15.846 1.00 94.25 84 PHE A CA 1
ATOM 696 C C . PHE A 1 84 ? -1.321 8.605 16.719 1.00 94.25 84 PHE A C 1
ATOM 698 O O . PHE A 1 84 ? -1.021 8.406 17.893 1.00 94.25 84 PHE A O 1
ATOM 705 N N . LYS A 1 85 ? -2.407 8.076 16.149 1.00 94.12 85 LYS A N 1
ATOM 706 C CA . LYS A 1 85 ? -3.394 7.274 16.883 1.00 94.12 85 LYS A CA 1
ATOM 707 C C . LYS A 1 85 ? -3.076 5.784 16.895 1.00 94.12 85 LYS A C 1
ATOM 709 O O . LYS A 1 85 ? -3.654 5.069 17.702 1.00 94.12 85 LYS A O 1
ATOM 714 N N . TYR A 1 86 ? -2.196 5.319 16.006 1.00 94.75 86 TYR A N 1
ATOM 715 C CA . TYR A 1 86 ? -1.865 3.901 15.831 1.00 94.75 86 TYR A CA 1
ATOM 716 C C . TYR A 1 86 ? -3.088 3.012 15.549 1.00 94.75 86 TYR A C 1
ATOM 718 O O . TYR A 1 86 ? -3.080 1.816 15.819 1.00 94.75 86 TYR A O 1
ATOM 726 N N . THR A 1 87 ? -4.145 3.595 14.981 1.00 94.50 87 THR A N 1
ATOM 727 C CA . THR A 1 87 ? -5.367 2.896 14.568 1.00 94.50 87 THR A CA 1
ATOM 728 C C . THR A 1 87 ? -5.322 2.574 13.075 1.00 94.50 87 THR A C 1
ATOM 730 O O . THR A 1 87 ? -4.709 3.350 12.337 1.00 94.50 87 THR A O 1
ATOM 733 N N . PRO A 1 88 ? -6.001 1.515 12.593 1.00 95.12 88 PRO A N 1
ATOM 734 C CA . PRO A 1 88 ? -6.116 1.239 11.163 1.00 95.12 88 PRO A CA 1
ATOM 735 C C . PRO A 1 88 ? -6.581 2.473 10.389 1.00 95.12 88 PRO A C 1
ATOM 737 O O . PRO A 1 88 ? -7.531 3.146 10.788 1.00 95.12 88 PRO A O 1
ATOM 740 N N . CYS A 1 89 ? -5.892 2.795 9.297 1.00 94.62 89 CYS A N 1
ATOM 741 C CA . CYS A 1 89 ? -6.169 4.001 8.516 1.00 94.62 89 CYS A CA 1
ATOM 742 C C . CYS A 1 89 ? -6.493 3.696 7.051 1.00 94.62 89 CYS A C 1
ATOM 744 O O . CYS A 1 89 ? -6.228 4.518 6.180 1.00 94.62 89 CYS A O 1
ATOM 746 N N . GLY A 1 90 ? -7.063 2.515 6.781 1.00 94.69 90 GLY A N 1
ATOM 747 C CA . GLY A 1 90 ? -7.725 2.177 5.513 1.00 94.69 90 GLY A CA 1
ATOM 748 C C . GLY A 1 90 ? -6.804 1.761 4.364 1.00 94.69 90 GLY A C 1
ATOM 749 O O . GLY A 1 90 ? -7.169 1.885 3.190 1.00 94.69 90 GLY A O 1
ATOM 750 N N . PHE A 1 91 ? -5.575 1.347 4.672 1.00 97.25 91 PHE A N 1
ATOM 751 C CA . PHE A 1 91 ? -4.671 0.739 3.699 1.00 97.25 91 PHE A CA 1
ATOM 752 C C . PHE A 1 91 ? -3.886 -0.397 4.335 1.00 97.25 91 PHE A C 1
ATOM 754 O O . PHE A 1 91 ? -3.791 -0.486 5.557 1.00 97.25 91 PHE A O 1
ATOM 761 N N . CYS A 1 92 ? -3.285 -1.240 3.510 1.00 97.94 92 CYS A N 1
ATOM 762 C CA . CYS A 1 92 ? -2.299 -2.216 3.942 1.00 97.94 92 CYS A CA 1
ATOM 763 C C . CYS A 1 92 ? -1.309 -2.530 2.816 1.00 97.94 92 CYS A C 1
ATOM 765 O O . CYS A 1 92 ? -1.481 -2.128 1.660 1.00 97.94 92 CYS A O 1
ATOM 767 N N . PHE A 1 93 ? -0.252 -3.248 3.176 1.00 98.31 93 PHE A N 1
ATOM 768 C CA . PHE A 1 93 ? 0.665 -3.880 2.242 1.00 98.31 93 PHE A CA 1
ATOM 769 C C . PHE A 1 93 ? 0.537 -5.390 2.353 1.00 98.31 93 PHE A C 1
ATOM 771 O O . PHE A 1 93 ? 0.459 -5.929 3.456 1.00 98.31 93 PHE A O 1
ATOM 778 N N . VAL A 1 94 ? 0.578 -6.068 1.212 1.00 98.38 94 VAL A N 1
ATOM 779 C CA . VAL A 1 94 ? 0.662 -7.529 1.152 1.00 98.38 94 VAL A CA 1
ATOM 780 C C . VAL A 1 94 ? 1.917 -7.891 0.380 1.00 98.38 94 VAL A C 1
ATOM 782 O O . VAL A 1 94 ? 2.139 -7.405 -0.731 1.00 98.38 94 VAL A O 1
ATOM 785 N N . ILE A 1 95 ? 2.753 -8.721 0.992 1.00 98.19 95 ILE A N 1
ATOM 786 C CA . ILE A 1 95 ? 3.964 -9.280 0.403 1.00 98.19 95 ILE A CA 1
ATOM 787 C C . ILE A 1 95 ? 3.672 -10.745 0.107 1.00 98.19 95 ILE A C 1
ATOM 789 O O . ILE A 1 95 ? 3.399 -11.523 1.019 1.00 98.19 95 ILE A O 1
ATOM 793 N N . PHE A 1 96 ? 3.700 -11.109 -1.169 1.00 98.44 96 PHE A N 1
ATOM 794 C CA . PHE A 1 96 ? 3.590 -12.497 -1.606 1.00 98.44 96 PHE A CA 1
ATOM 795 C C . PHE A 1 96 ? 4.963 -13.167 -1.650 1.00 98.44 96 PHE A C 1
ATOM 797 O O . PHE A 1 96 ? 5.980 -12.492 -1.814 1.00 98.44 96 PHE A O 1
ATOM 804 N N . GLU A 1 97 ? 4.994 -14.499 -1.605 1.00 97.56 97 GLU A N 1
ATOM 805 C CA . GLU A 1 97 ? 6.240 -15.240 -1.855 1.00 97.56 97 GLU A CA 1
ATOM 806 C C . GLU A 1 97 ? 6.674 -15.138 -3.328 1.00 97.56 97 GLU A C 1
ATOM 808 O O . GLU A 1 97 ? 7.875 -15.102 -3.620 1.00 97.56 97 GLU A O 1
ATOM 813 N N . ASP A 1 98 ? 5.697 -14.969 -4.233 1.00 96.06 98 ASP A N 1
ATOM 814 C CA . ASP A 1 98 ? 5.868 -14.925 -5.685 1.00 96.06 98 ASP A CA 1
ATOM 815 C C . ASP A 1 98 ? 5.372 -13.621 -6.325 1.00 96.06 98 ASP A C 1
ATOM 817 O O . ASP A 1 98 ? 4.298 -13.095 -6.022 1.00 96.06 98 ASP A O 1
ATOM 821 N N . LYS A 1 99 ? 6.106 -13.158 -7.342 1.00 95.12 99 LYS A N 1
ATOM 822 C CA . LYS A 1 99 ? 5.717 -12.013 -8.184 1.00 95.12 99 LYS A CA 1
ATOM 823 C C . LYS A 1 99 ? 4.440 -12.275 -8.994 1.00 95.12 99 LYS A C 1
ATOM 825 O O . LYS A 1 99 ? 3.674 -11.360 -9.277 1.00 95.12 99 LYS A O 1
ATOM 830 N N . ALA A 1 100 ? 4.200 -13.516 -9.415 1.00 95.19 100 ALA A N 1
ATOM 831 C CA . ALA A 1 100 ? 3.003 -13.836 -10.194 1.00 95.19 100 ALA A CA 1
ATOM 832 C C . ALA A 1 100 ? 1.718 -13.544 -9.393 1.00 95.19 100 ALA A C 1
ATOM 834 O O . ALA A 1 100 ? 0.755 -13.008 -9.944 1.00 95.19 100 ALA A O 1
ATOM 835 N N . SER A 1 101 ? 1.744 -13.809 -8.086 1.00 96.88 101 SER A N 1
ATOM 836 C CA . SER A 1 101 ? 0.636 -13.574 -7.156 1.00 96.88 101 SER A CA 1
ATOM 837 C C . SER A 1 101 ? 0.324 -12.083 -6.992 1.00 96.88 101 SER A C 1
ATOM 839 O O . SER A 1 101 ? -0.846 -11.700 -7.034 1.00 96.88 101 SER A O 1
ATOM 841 N N . SER A 1 102 ? 1.349 -11.219 -6.924 1.00 95.81 102 SER A N 1
ATOM 842 C CA . SER A 1 102 ? 1.154 -9.760 -6.864 1.00 95.81 102 SER A CA 1
ATOM 843 C C . SER A 1 102 ? 0.469 -9.225 -8.128 1.00 95.81 102 SER A C 1
ATOM 845 O O . SER A 1 102 ? -0.482 -8.446 -8.052 1.00 95.81 102 SER A O 1
ATOM 847 N N . ILE A 1 103 ? 0.871 -9.717 -9.303 1.00 94.44 103 ILE A N 1
ATOM 848 C CA . ILE A 1 103 ? 0.248 -9.365 -10.586 1.00 94.44 103 ILE A CA 1
ATOM 849 C C . ILE A 1 103 ? -1.200 -9.869 -10.657 1.00 94.44 103 ILE A C 1
ATOM 851 O O . ILE A 1 103 ? -2.086 -9.148 -11.124 1.00 94.44 103 ILE A O 1
ATOM 855 N N . ASN A 1 104 ? -1.460 -11.094 -10.195 1.00 95.19 104 ASN A N 1
ATOM 856 C CA . ASN A 1 104 ? -2.806 -11.663 -10.150 1.00 95.19 104 ASN A CA 1
ATOM 857 C C . ASN A 1 104 ? -3.732 -10.845 -9.238 1.00 95.19 104 ASN A C 1
ATOM 859 O O . ASN A 1 104 ? -4.882 -10.609 -9.602 1.00 95.19 104 ASN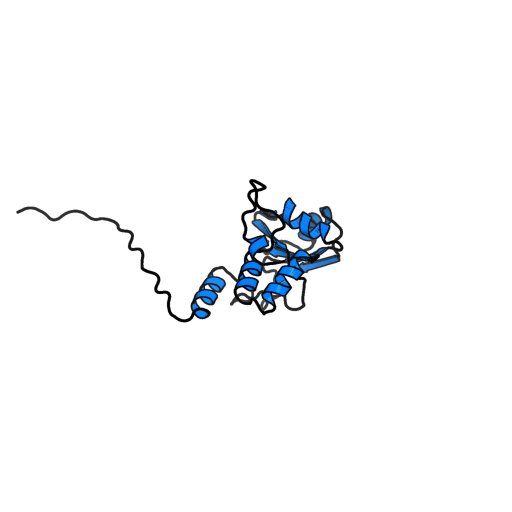 A O 1
ATOM 863 N N . ALA A 1 105 ? -3.227 -10.333 -8.114 1.00 96.00 105 ALA A N 1
ATOM 864 C CA . ALA A 1 105 ? -4.001 -9.475 -7.219 1.00 96.00 105 ALA A CA 1
ATOM 865 C C . ALA A 1 105 ? -4.487 -8.201 -7.903 1.00 96.00 105 ALA A C 1
ATOM 867 O O . ALA A 1 105 ? -5.676 -7.884 -7.850 1.00 96.00 105 ALA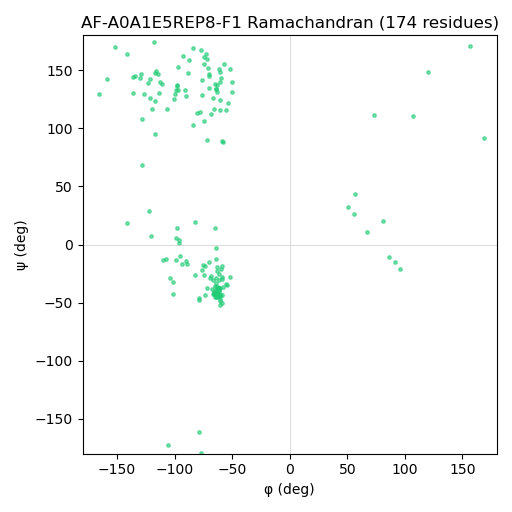 A O 1
ATOM 868 N N . VAL A 1 106 ? -3.603 -7.519 -8.632 1.00 94.56 106 VAL A N 1
ATOM 869 C CA . VAL A 1 106 ? -3.982 -6.316 -9.382 1.00 94.56 106 VAL A CA 1
ATOM 870 C C . VAL A 1 106 ? -4.975 -6.643 -10.505 1.00 94.56 106 VAL A C 1
ATOM 872 O O . VAL A 1 106 ? -5.873 -5.851 -10.781 1.00 94.56 106 VAL A O 1
ATOM 875 N N . LYS A 1 107 ? -4.852 -7.807 -11.151 1.00 92.12 107 LYS A N 1
ATOM 876 C CA . LYS A 1 107 ? -5.736 -8.204 -12.259 1.00 92.12 107 LYS A CA 1
ATOM 877 C C . LYS A 1 107 ? -7.138 -8.601 -11.807 1.00 92.12 107 LYS A C 1
ATOM 879 O O . LYS A 1 107 ? -8.100 -8.223 -12.467 1.00 92.12 107 LYS A O 1
ATOM 884 N N . TYR A 1 108 ? -7.244 -9.382 -10.734 1.00 93.88 108 TYR A N 1
ATOM 885 C CA . TYR A 1 108 ? -8.492 -10.057 -10.370 1.00 93.88 108 TYR A CA 1
ATOM 886 C C . TYR A 1 108 ? -9.229 -9.415 -9.197 1.00 93.88 108 TYR A C 1
ATOM 888 O O . TYR A 1 108 ? -10.452 -9.511 -9.141 1.0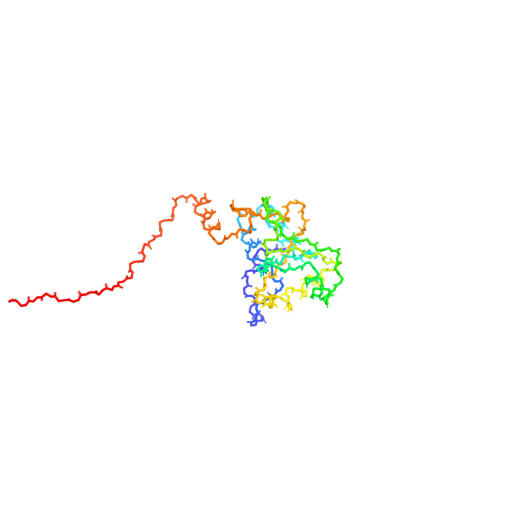0 93.88 108 TYR A O 1
ATOM 896 N N . LEU A 1 109 ? -8.518 -8.767 -8.268 1.00 95.31 109 LEU A N 1
ATOM 897 C CA . LEU A 1 109 ? -9.126 -8.211 -7.054 1.00 95.31 109 LEU A CA 1
ATOM 898 C C . LEU A 1 109 ? -9.216 -6.685 -7.051 1.00 95.31 109 LEU A C 1
ATOM 900 O O . LEU A 1 109 ? -9.920 -6.111 -6.218 1.00 95.31 109 LEU A O 1
ATOM 904 N N . ASN A 1 110 ? -8.544 -5.997 -7.973 1.00 94.62 110 ASN A N 1
ATOM 905 C CA . ASN A 1 110 ? -8.600 -4.541 -8.008 1.00 94.62 110 ASN A CA 1
ATOM 906 C C . ASN A 1 110 ? -10.030 -4.071 -8.304 1.00 94.62 110 ASN A C 1
ATOM 908 O O . ASN A 1 110 ? -10.681 -4.585 -9.212 1.00 94.62 110 ASN A O 1
ATOM 912 N N . LYS A 1 111 ? -10.512 -3.079 -7.545 1.00 94.19 111 LYS A N 1
ATOM 913 C CA . LYS A 1 111 ? -11.884 -2.542 -7.616 1.00 94.19 111 LYS A CA 1
ATOM 914 C C . LYS A 1 111 ? -12.995 -3.500 -7.180 1.00 94.19 111 LYS A C 1
ATOM 916 O O . LYS A 1 111 ? -14.167 -3.163 -7.343 1.00 94.19 111 LYS A O 1
ATOM 921 N N . THR A 1 112 ? -12.659 -4.640 -6.579 1.00 94.81 112 THR A N 1
ATOM 922 C CA . THR A 1 112 ? -13.649 -5.466 -5.871 1.00 94.81 112 THR A CA 1
ATOM 923 C C . THR A 1 112 ? -14.065 -4.806 -4.554 1.00 94.81 112 THR A C 1
ATOM 925 O O . THR A 1 112 ? -13.420 -3.860 -4.099 1.00 94.81 112 THR A O 1
ATOM 928 N N . LYS A 1 113 ? -15.179 -5.253 -3.964 1.00 95.12 113 LYS A N 1
ATOM 929 C CA . LYS A 1 113 ? -15.706 -4.679 -2.721 1.00 95.12 113 LYS A CA 1
ATOM 930 C C . LYS A 1 113 ? -15.317 -5.513 -1.506 1.00 95.12 113 LYS A C 1
ATOM 932 O O . LYS A 1 113 ? -15.540 -6.720 -1.515 1.00 95.12 113 LYS A O 1
ATOM 937 N N . ILE A 1 114 ? -14.831 -4.851 -0.461 1.00 94.25 114 ILE A N 1
ATOM 938 C CA . ILE A 1 114 ? -14.617 -5.404 0.883 1.00 94.25 114 ILE A CA 1
ATOM 939 C C . ILE A 1 114 ? -15.335 -4.479 1.866 1.00 94.25 114 ILE A C 1
ATOM 941 O O . ILE A 1 114 ? -15.190 -3.264 1.773 1.00 94.25 114 ILE A O 1
ATOM 945 N N . ASP A 1 115 ? -16.169 -5.034 2.747 1.00 93.06 115 ASP A N 1
ATOM 946 C CA . ASP A 1 115 ? -16.957 -4.271 3.734 1.00 93.06 115 ASP A CA 1
ATOM 947 C C . ASP A 1 115 ? -17.764 -3.098 3.135 1.00 93.06 115 ASP A C 1
ATOM 949 O O . ASP A 1 115 ? -17.970 -2.061 3.757 1.00 93.06 115 ASP A O 1
ATOM 953 N N . GLY A 1 116 ? -18.228 -3.258 1.890 1.00 92.56 116 GLY A N 1
ATOM 954 C CA . GLY A 1 116 ? -18.984 -2.237 1.158 1.00 92.56 116 GLY A CA 1
ATOM 955 C C . GLY A 1 116 ? -18.131 -1.212 0.401 1.00 92.56 116 GLY A C 1
ATOM 956 O O . GLY A 1 116 ? -18.674 -0.515 -0.461 1.00 92.56 116 GLY A O 1
ATOM 957 N N . GLU A 1 117 ? -16.816 -1.169 0.625 1.00 93.81 117 GLU A N 1
ATOM 958 C CA . GLU A 1 117 ? -15.892 -0.250 -0.043 1.00 93.81 117 GLU A CA 1
ATOM 959 C C . GLU A 1 117 ? -15.172 -0.903 -1.225 1.00 93.81 117 GLU A C 1
ATOM 961 O O . GLU A 1 117 ? -14.716 -2.043 -1.151 1.00 93.81 117 GLU A O 1
ATOM 966 N N . SER A 1 118 ? -15.056 -0.178 -2.341 1.00 96.44 118 SER A N 1
ATOM 967 C CA . SER A 1 118 ? -14.312 -0.652 -3.513 1.00 96.44 118 SER A CA 1
ATOM 968 C C . SER A 1 118 ? -12.814 -0.426 -3.331 1.00 96.44 118 SER A C 1
ATOM 970 O O . SER A 1 118 ? -12.351 0.714 -3.370 1.00 96.44 118 SER A O 1
ATOM 972 N N . ILE A 1 119 ? -12.036 -1.493 -3.213 1.00 96.19 119 ILE A N 1
ATOM 973 C CA . ILE A 1 119 ? -10.603 -1.392 -2.922 1.00 96.19 119 ILE A CA 1
ATOM 974 C C . ILE A 1 119 ? -9.798 -0.926 -4.139 1.00 96.19 119 ILE A C 1
ATOM 976 O O . ILE A 1 119 ? -10.182 -1.119 -5.298 1.00 96.19 119 ILE A O 1
ATOM 980 N N . SER A 1 120 ? -8.640 -0.320 -3.896 1.00 94.75 120 SER A N 1
ATOM 981 C CA . SER A 1 120 ? -7.663 0.013 -4.933 1.00 94.75 120 SER A CA 1
ATOM 982 C C . SER A 1 120 ? -6.375 -0.750 -4.687 1.00 94.75 120 SER A C 1
ATOM 984 O O . SER A 1 120 ? -5.787 -0.609 -3.623 1.00 94.75 120 SER A O 1
ATOM 986 N N . ILE A 1 121 ? -5.927 -1.519 -5.675 1.00 96.12 121 ILE A N 1
ATOM 987 C CA . ILE A 1 121 ? -4.683 -2.288 -5.591 1.00 96.12 121 ILE A CA 1
ATOM 988 C C . ILE A 1 121 ? -3.685 -1.730 -6.598 1.00 96.12 121 ILE A C 1
ATOM 990 O O . ILE A 1 121 ? -4.016 -1.570 -7.776 1.00 96.12 121 ILE A O 1
ATOM 994 N N . ASP A 1 122 ? -2.470 -1.471 -6.130 1.00 95.44 122 ASP A N 1
ATOM 995 C CA . ASP A 1 122 ? -1.352 -0.970 -6.920 1.00 95.44 122 ASP A CA 1
ATOM 996 C C . ASP A 1 122 ? -0.096 -1.822 -6.673 1.00 95.44 122 ASP A C 1
ATOM 998 O O . ASP A 1 122 ? 0.164 -2.260 -5.551 1.00 95.44 122 ASP A O 1
ATOM 1002 N N . LEU A 1 123 ? 0.711 -2.035 -7.719 1.00 95.31 123 LEU A N 1
ATOM 1003 C CA . LEU A 1 123 ? 2.052 -2.605 -7.559 1.00 95.31 123 LEU A CA 1
ATOM 1004 C C . LEU A 1 123 ? 2.932 -1.639 -6.763 1.00 95.31 123 LEU A C 1
ATOM 1006 O O . LEU A 1 123 ? 2.922 -0.430 -7.017 1.00 95.31 123 LEU A O 1
ATOM 1010 N N . ASP A 1 124 ? 3.722 -2.179 -5.840 1.00 96.06 124 ASP A N 1
ATOM 1011 C CA . ASP A 1 124 ? 4.520 -1.387 -4.913 1.00 96.06 124 ASP A CA 1
ATOM 1012 C C . ASP A 1 124 ? 6.014 -1.749 -5.006 1.00 96.06 124 ASP A C 1
ATOM 1014 O O . ASP A 1 124 ? 6.339 -2.930 -5.116 1.00 96.06 124 ASP A O 1
ATOM 1018 N N . PRO A 1 125 ? 6.954 -0.781 -4.956 1.00 94.69 125 PRO A N 1
ATOM 1019 C CA . PRO A 1 125 ? 8.396 -1.045 -5.041 1.00 94.69 125 PRO A 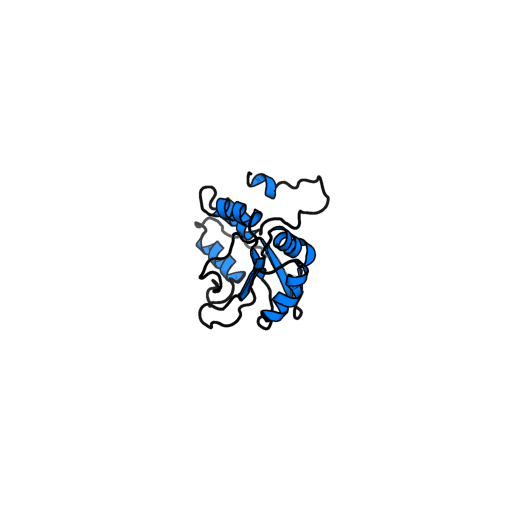CA 1
ATOM 1020 C C . PRO A 1 125 ? 8.973 -1.877 -3.886 1.00 94.69 125 PRO A C 1
ATOM 1022 O O . PRO A 1 125 ? 10.162 -2.186 -3.906 1.00 94.69 125 PRO A O 1
ATOM 1025 N N . GLY A 1 126 ? 8.179 -2.244 -2.885 1.00 94.62 126 GLY A N 1
ATOM 1026 C CA . GLY A 1 126 ? 8.603 -3.076 -1.769 1.00 94.62 126 GLY A CA 1
ATOM 1027 C C . GLY A 1 126 ? 8.437 -2.352 -0.444 1.00 94.62 126 GLY A C 1
ATOM 1028 O O . GLY A 1 126 ? 8.552 -1.128 -0.357 1.00 94.62 126 GLY A O 1
ATOM 1029 N N . PHE A 1 127 ? 8.157 -3.119 0.600 1.00 95.62 127 PHE A N 1
ATOM 1030 C CA . PHE A 1 127 ? 7.909 -2.564 1.920 1.00 95.62 127 PHE A CA 1
ATOM 1031 C C . PHE A 1 127 ? 9.207 -2.132 2.620 1.00 95.62 127 PHE A C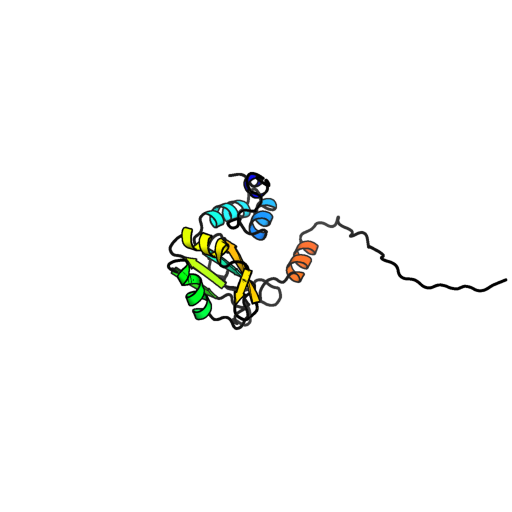 1
ATOM 1033 O O . PHE A 1 127 ? 10.226 -2.814 2.544 1.00 95.62 127 PHE A O 1
ATOM 1040 N N . GLU A 1 128 ? 9.137 -1.008 3.331 1.00 94.56 128 GLU A N 1
ATOM 1041 C CA . GLU A 1 128 ? 10.201 -0.478 4.185 1.00 94.56 128 GLU A CA 1
ATOM 1042 C C . GLU A 1 128 ? 9.574 -0.006 5.497 1.00 94.56 128 GLU A C 1
ATOM 1044 O O . GLU A 1 128 ? 8.462 0.538 5.500 1.00 94.56 128 GLU A O 1
ATOM 1049 N N . ASP A 1 129 ? 10.286 -0.185 6.607 1.00 94.50 129 ASP A N 1
ATOM 1050 C CA . ASP A 1 129 ? 9.786 0.220 7.916 1.00 94.50 129 ASP A CA 1
ATOM 1051 C C . ASP A 1 129 ? 9.508 1.729 7.971 1.00 94.50 129 ASP A C 1
ATOM 1053 O O . ASP A 1 129 ? 10.219 2.570 7.421 1.00 94.50 129 ASP A O 1
ATOM 1057 N N . GLY A 1 130 ? 8.404 2.078 8.622 1.00 94.56 130 GLY A N 1
ATOM 1058 C CA . GLY A 1 130 ? 7.850 3.426 8.664 1.00 94.56 130 GLY A CA 1
ATOM 1059 C C . GLY A 1 130 ? 6.826 3.703 7.562 1.00 94.56 130 GLY A C 1
ATOM 1060 O O . GLY A 1 130 ? 6.055 4.659 7.686 1.00 94.56 130 GLY A O 1
ATOM 1061 N N . ARG A 1 131 ? 6.746 2.872 6.510 1.00 94.88 131 ARG A N 1
ATOM 1062 C CA . ARG A 1 131 ? 5.694 2.984 5.484 1.00 94.88 131 ARG A CA 1
ATOM 1063 C C . ARG A 1 131 ? 4.326 2.512 5.967 1.00 94.88 131 ARG A C 1
ATOM 1065 O O . ARG A 1 131 ? 3.334 2.916 5.369 1.00 94.88 131 ARG A O 1
ATOM 1072 N N . GLN A 1 132 ? 4.263 1.733 7.049 1.00 96.06 132 GLN A N 1
ATOM 1073 C CA . GLN A 1 132 ? 3.005 1.372 7.704 1.00 96.06 132 GLN A CA 1
ATOM 1074 C C . GLN A 1 132 ? 2.269 2.589 8.270 1.00 96.06 132 GLN A C 1
ATOM 1076 O O . GLN A 1 132 ? 1.061 2.531 8.443 1.00 96.06 132 GLN A O 1
ATOM 1081 N N . PHE A 1 133 ? 2.962 3.700 8.538 1.00 96.62 133 PHE A N 1
ATOM 1082 C CA . PHE A 1 133 ? 2.330 4.890 9.096 1.00 96.62 133 PHE A CA 1
ATOM 1083 C C . PHE A 1 133 ? 1.849 5.848 8.010 1.00 96.62 133 PHE A C 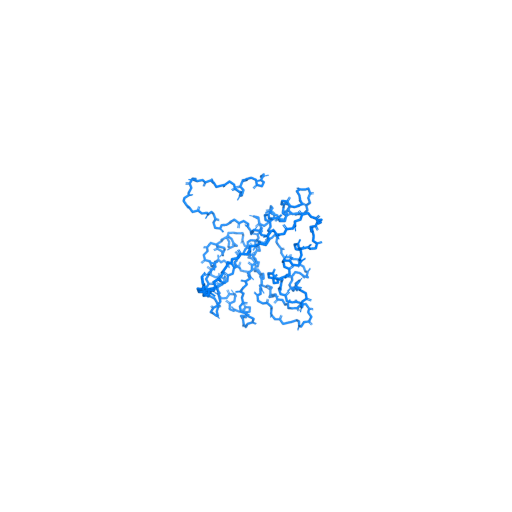1
ATOM 1085 O O . PHE A 1 133 ? 2.602 6.235 7.107 1.00 96.62 133 PHE A O 1
ATOM 1092 N N . GLY A 1 134 ? 0.611 6.311 8.163 1.00 93.06 134 GLY A N 1
ATOM 1093 C CA . GLY A 1 134 ? 0.019 7.358 7.349 1.00 93.06 134 GLY A CA 1
ATOM 1094 C C . GLY A 1 134 ? 0.895 8.617 7.266 1.00 93.06 134 GLY A C 1
ATOM 1095 O O . GLY A 1 134 ? 1.726 8.933 8.132 1.00 93.06 134 GLY A O 1
ATOM 1096 N N . ARG A 1 135 ? 0.767 9.319 6.139 1.00 91.31 135 ARG A N 1
ATOM 1097 C CA . ARG A 1 135 ? 1.558 10.514 5.793 1.00 91.31 135 ARG A CA 1
ATOM 1098 C C . ARG A 1 135 ? 0.684 11.752 5.569 1.00 91.31 135 ARG A C 1
ATOM 1100 O O . ARG A 1 135 ? 1.198 12.753 5.072 1.00 91.31 135 ARG A O 1
ATOM 1107 N N . GLY A 1 136 ? -0.614 11.658 5.848 1.00 89.44 136 GLY A N 1
ATOM 1108 C CA . GLY A 1 136 ? -1.542 12.781 5.805 1.00 89.44 136 GLY A CA 1
ATOM 1109 C C . GLY A 1 136 ? -1.308 13.735 6.970 1.00 89.44 136 GLY A C 1
ATOM 1110 O O . GLY A 1 136 ? -0.716 13.358 7.987 1.00 89.44 136 GLY A O 1
ATOM 1111 N N . LYS A 1 137 ? -1.780 14.976 6.834 1.00 87.88 137 LYS A N 1
ATOM 1112 C CA . LYS A 1 137 ? -1.558 16.042 7.829 1.00 87.88 137 LYS A CA 1
ATOM 1113 C C . LYS A 1 137 ? -1.996 15.649 9.246 1.00 87.88 137 LYS A C 1
ATOM 1115 O O . LYS A 1 137 ? -1.349 16.027 10.217 1.00 87.88 137 LYS A O 1
ATOM 1120 N N . PHE A 1 138 ? -3.068 14.866 9.353 1.00 87.88 138 PHE A N 1
ATOM 1121 C CA . PHE A 1 138 ? -3.645 14.411 10.621 1.00 87.88 138 PHE A CA 1
ATOM 1122 C C . PHE A 1 138 ? -3.217 12.996 11.033 1.00 87.88 138 PHE A C 1
ATOM 1124 O O . PHE A 1 138 ? -3.827 12.427 11.928 1.00 87.88 138 PHE A O 1
ATOM 1131 N N . GLY A 1 139 ? -2.184 12.431 10.398 1.00 86.88 139 GLY A N 1
ATOM 1132 C CA . GLY A 1 139 ? -1.633 11.114 10.741 1.00 86.88 139 GLY A CA 1
ATOM 1133 C C . GLY A 1 139 ? -2.171 9.958 9.899 1.00 86.88 139 GLY A C 1
ATOM 1134 O O . GLY A 1 139 ? -1.477 8.949 9.768 1.00 86.88 139 GLY A O 1
ATOM 1135 N N . GLY A 1 140 ? -3.341 10.121 9.276 1.00 88.88 140 GLY A N 1
ATOM 1136 C CA . GLY A 1 140 ? -3.968 9.126 8.402 1.00 88.88 140 GLY A CA 1
ATOM 1137 C C . GLY A 1 140 ? -3.379 9.065 6.986 1.00 88.88 140 GLY A C 1
ATOM 1138 O O . GLY A 1 140 ? -2.269 9.539 6.715 1.00 88.88 140 GLY A O 1
ATOM 1139 N N . GLN A 1 141 ? -4.124 8.474 6.049 1.00 87.19 141 GLN A N 1
ATOM 1140 C CA . GLN A 1 141 ? -3.767 8.525 4.628 1.00 87.19 141 GLN A CA 1
ATOM 1141 C C . GLN A 1 141 ? -3.746 9.960 4.104 1.00 87.19 141 GLN A C 1
ATOM 1143 O O . GLN A 1 141 ? -4.488 10.818 4.576 1.00 87.19 141 GLN A O 1
ATOM 1148 N N . LYS A 1 142 ? -2.904 10.212 3.098 1.00 82.38 142 LYS A N 1
ATOM 1149 C CA . LYS A 1 142 ? -2.929 11.491 2.383 1.00 82.38 142 LYS A CA 1
ATOM 1150 C C . LYS A 1 142 ? -4.248 11.618 1.631 1.00 82.38 142 LYS A C 1
ATOM 1152 O O . LYS A 1 142 ? -4.502 10.825 0.725 1.00 82.38 142 LYS A O 1
ATOM 1157 N N . SER A 1 143 ? -5.053 12.609 1.997 1.00 76.44 143 SER A N 1
ATOM 1158 C CA . SER A 1 143 ? -6.300 12.905 1.294 1.00 76.44 143 SER A CA 1
ATOM 1159 C C . SER A 1 143 ? -6.029 13.644 -0.020 1.00 76.44 143 SER A C 1
ATOM 1161 O O . SER A 1 143 ? -4.930 14.150 -0.264 1.00 76.44 143 SER A O 1
ATOM 1163 N N . THR A 1 144 ? -7.045 13.747 -0.878 1.00 66.00 144 THR A N 1
ATOM 1164 C CA . THR A 1 144 ? -6.989 14.601 -2.077 1.00 66.00 144 THR A CA 1
ATOM 1165 C C . THR A 1 144 ? -6.655 16.056 -1.729 1.00 66.00 144 THR A C 1
ATOM 1167 O O . THR A 1 144 ? -5.915 16.699 -2.472 1.00 66.00 144 THR A O 1
ATOM 1170 N N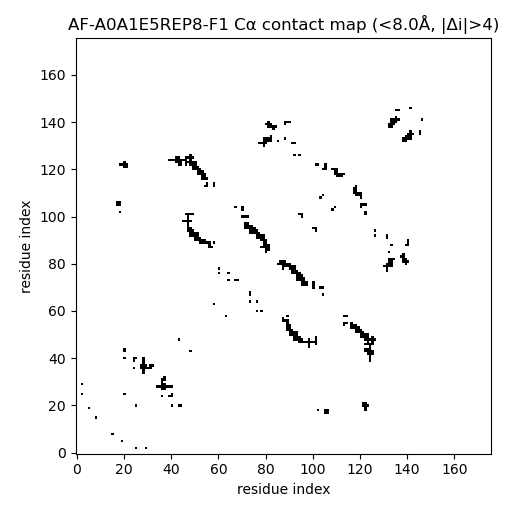 . ASP A 1 145 ? -7.111 16.547 -0.576 1.00 62.09 145 ASP A N 1
ATOM 1171 C CA . ASP A 1 145 ? -6.818 17.907 -0.109 1.00 62.09 145 ASP A CA 1
ATOM 1172 C C . ASP A 1 145 ? -5.335 18.070 0.242 1.00 62.09 145 ASP A C 1
ATOM 1174 O O . ASP A 1 145 ? -4.722 19.083 -0.095 1.00 62.09 145 ASP A O 1
ATOM 1178 N N . ASP A 1 146 ? -4.715 17.042 0.840 1.00 63.44 146 ASP A N 1
ATOM 1179 C CA . ASP A 1 146 ? -3.266 17.023 1.058 1.00 63.44 146 ASP A CA 1
ATOM 1180 C C . ASP A 1 146 ? -2.517 17.058 -0.283 1.00 63.44 146 ASP A C 1
ATOM 1182 O O . ASP A 1 146 ? -1.495 17.735 -0.402 1.00 63.44 146 ASP A O 1
ATOM 1186 N N . TYR A 1 147 ? -3.028 16.373 -1.315 1.00 59.81 147 TYR A N 1
ATOM 1187 C CA . TYR A 1 147 ? -2.462 16.436 -2.666 1.00 59.81 147 TYR A CA 1
ATOM 1188 C C . TYR A 1 147 ? -2.604 17.822 -3.297 1.00 59.81 147 TYR A C 1
ATOM 1190 O O . TYR A 1 147 ? -1.640 18.286 -3.904 1.00 59.81 147 TYR A O 1
ATOM 1198 N N . GLN A 1 148 ? -3.751 18.491 -3.155 1.00 60.19 148 GLN A N 1
ATOM 1199 C CA . GLN A 1 148 ? -3.962 19.853 -3.656 1.00 60.19 148 GLN A CA 1
ATOM 1200 C C . GLN A 1 148 ? -3.091 20.872 -2.922 1.00 60.19 148 GLN A C 1
ATOM 1202 O O . GLN A 1 148 ? -2.454 21.698 -3.567 1.00 60.19 148 GLN A O 1
ATOM 1207 N N . PHE A 1 149 ? -2.980 20.773 -1.598 1.00 61.78 149 PHE A N 1
ATOM 1208 C CA . PHE A 1 149 ? -2.091 21.616 -0.801 1.00 61.78 149 PHE A CA 1
ATOM 1209 C C . PHE A 1 149 ? -0.615 21.383 -1.153 1.00 61.78 149 PHE A C 1
ATOM 1211 O O . PHE A 1 149 ? 0.155 22.332 -1.291 1.00 61.78 149 PHE A O 1
ATOM 1218 N N . MET A 1 150 ? -0.209 20.126 -1.353 1.00 58.53 150 MET A N 1
ATOM 1219 C CA . MET A 1 150 ? 1.118 19.790 -1.871 1.00 58.53 150 MET A CA 1
ATOM 1220 C C . MET A 1 150 ? 1.345 20.393 -3.262 1.00 58.53 150 MET A C 1
ATOM 1222 O O . MET A 1 150 ? 2.396 20.980 -3.493 1.00 58.53 150 MET A O 1
ATOM 1226 N N . TYR A 1 151 ? 0.366 20.301 -4.164 1.00 58.47 151 TYR A N 1
ATOM 1227 C CA . TYR A 1 151 ? 0.439 20.896 -5.501 1.00 58.47 151 TYR A CA 1
ATOM 1228 C C . TYR A 1 151 ? 0.570 22.420 -5.451 1.00 58.47 151 TYR A C 1
ATOM 1230 O O . TYR A 1 151 ? 1.407 22.982 -6.149 1.00 58.47 151 TYR A O 1
ATOM 1238 N N . GLN A 1 152 ? -0.213 23.078 -4.596 1.00 58.72 152 GLN A N 1
ATOM 1239 C CA . GLN A 1 152 ? -0.199 24.528 -4.421 1.00 58.72 152 GLN A CA 1
ATOM 1240 C C . GLN A 1 152 ? 1.163 25.026 -3.912 1.00 58.72 152 GLN A C 1
ATOM 1242 O O . GLN A 1 152 ? 1.620 26.085 -4.326 1.00 58.72 152 GLN A O 1
ATOM 1247 N N . ASN A 1 153 ? 1.819 24.255 -3.037 1.00 56.84 153 ASN A N 1
ATOM 1248 C CA . ASN A 1 153 ? 3.049 24.669 -2.354 1.00 56.84 153 ASN A CA 1
ATOM 1249 C C . ASN A 1 153 ? 4.350 24.130 -2.977 1.00 56.84 153 ASN A C 1
ATOM 1251 O O . ASN A 1 153 ? 5.425 24.609 -2.628 1.00 56.84 153 ASN A O 1
ATOM 1255 N N . MET A 1 154 ? 4.289 23.143 -3.879 1.00 52.25 154 MET A N 1
ATOM 1256 C CA . MET A 1 154 ? 5.446 22.661 -4.659 1.00 52.25 154 MET A CA 1
ATOM 1257 C C . MET A 1 154 ? 5.551 23.300 -6.055 1.00 52.25 154 MET A C 1
ATOM 1259 O O . MET A 1 154 ? 6.445 22.944 -6.821 1.00 52.25 154 MET A O 1
ATOM 1263 N N . MET A 1 155 ? 4.671 24.247 -6.394 1.00 52.06 155 MET A N 1
ATOM 1264 C CA . MET A 1 155 ? 4.729 25.020 -7.639 1.00 52.06 155 MET A CA 1
ATOM 1265 C C . MET A 1 155 ? 5.357 26.402 -7.383 1.00 52.06 155 MET A C 1
ATOM 1267 O O . MET A 1 155 ? 4.879 27.121 -6.504 1.00 52.06 155 MET A O 1
ATOM 1271 N N . PRO A 1 156 ? 6.367 26.847 -8.157 1.00 42.84 156 PRO A N 1
ATOM 1272 C CA . PRO A 1 156 ? 6.653 28.271 -8.256 1.00 42.84 156 PRO A CA 1
ATOM 1273 C C . PRO A 1 156 ? 5.445 28.973 -8.894 1.00 42.84 156 PRO A C 1
ATOM 1275 O O . PRO A 1 156 ? 4.835 28.467 -9.835 1.00 42.84 156 PRO A O 1
ATOM 1278 N N . SER A 1 157 ? 5.082 30.126 -8.336 1.00 43.25 157 SER A N 1
ATOM 1279 C CA . SER A 1 157 ? 3.909 30.929 -8.692 1.00 43.25 157 SER A CA 1
ATOM 1280 C C . SER A 1 157 ? 3.890 31.344 -10.171 1.00 43.25 157 SER A C 1
ATOM 1282 O O . SER A 1 157 ? 4.342 32.437 -10.503 1.00 43.25 157 SER A O 1
ATOM 1284 N N . THR A 1 158 ? 3.321 30.526 -11.058 1.00 39.62 158 THR A N 1
ATOM 1285 C CA . THR A 1 158 ? 2.897 30.973 -12.402 1.00 39.62 158 THR A CA 1
ATOM 1286 C C . THR A 1 158 ? 1.579 30.367 -12.887 1.00 39.62 158 THR A C 1
ATOM 1288 O O . THR A 1 158 ? 1.274 30.452 -14.073 1.00 39.62 158 THR A O 1
ATOM 1291 N N . TYR A 1 159 ? 0.743 29.814 -12.003 1.00 40.56 159 TYR A N 1
ATOM 1292 C CA . TYR A 1 159 ? -0.606 29.394 -12.394 1.00 40.56 159 TYR A CA 1
ATOM 1293 C C . TYR A 1 159 ? -1.667 30.186 -11.634 1.00 40.56 159 TYR A C 1
ATOM 1295 O O . TYR A 1 159 ? -2.036 29.844 -10.515 1.00 40.56 159 TYR A O 1
ATOM 1303 N N . THR A 1 160 ? -2.150 31.261 -12.252 1.00 44.16 160 THR A N 1
ATOM 1304 C CA . THR A 1 160 ? -3.445 31.867 -11.935 1.00 44.16 160 THR A CA 1
ATOM 1305 C C . THR A 1 160 ? -4.531 31.011 -12.585 1.00 44.16 160 THR A C 1
ATOM 1307 O O . THR A 1 160 ? -4.601 30.959 -13.815 1.00 44.16 160 THR A O 1
ATOM 1310 N N . PRO A 1 161 ? -5.401 30.332 -11.817 1.00 39.19 161 PRO A N 1
ATOM 1311 C CA . PRO A 1 161 ? -6.579 29.710 -12.395 1.00 39.19 161 PRO A CA 1
ATOM 1312 C C . PRO A 1 161 ? -7.512 30.834 -12.851 1.00 39.19 161 PRO A C 1
ATOM 1314 O O . PRO A 1 161 ? -8.034 31.589 -12.030 1.00 39.19 161 PRO A O 1
ATOM 1317 N N . GLY A 1 162 ? -7.683 30.973 -14.166 1.00 36.62 162 GLY A N 1
ATOM 1318 C CA . GLY A 1 162 ? -8.740 31.795 -14.741 1.00 36.62 162 GLY A CA 1
ATOM 1319 C C . GLY A 1 162 ? -10.080 31.327 -14.184 1.00 36.62 162 GLY A C 1
ATOM 1320 O O . GLY A 1 162 ? -10.467 30.175 -14.377 1.00 36.62 162 GLY A O 1
ATOM 1321 N N . GLY A 1 163 ? -10.742 32.208 -13.436 1.00 31.77 163 GLY A N 1
ATOM 1322 C CA . GLY A 1 163 ? -12.050 31.947 -12.863 1.00 31.77 163 GLY A CA 1
ATOM 1323 C C . GLY A 1 163 ? -13.072 31.669 -13.960 1.00 31.77 163 GLY A C 1
ATOM 1324 O O . GLY A 1 163 ? -13.282 32.484 -14.853 1.00 31.77 163 GLY A O 1
ATOM 1325 N N . THR A 1 164 ? -13.724 30.518 -13.874 1.00 31.17 164 THR A N 1
ATOM 1326 C CA . THR A 1 164 ? -15.005 30.268 -14.530 1.00 31.17 164 THR A CA 1
ATOM 1327 C C . THR A 1 164 ? -16.097 31.007 -13.764 1.00 31.17 164 THR A C 1
ATOM 1329 O O . THR A 1 164 ? -16.486 30.583 -12.678 1.00 31.17 164 THR A O 1
ATOM 1332 N N . THR A 1 165 ? -16.608 32.097 -14.330 1.00 34.12 165 THR A N 1
ATOM 1333 C CA . THR A 1 165 ? -17.936 32.625 -14.006 1.00 34.12 165 THR A CA 1
ATOM 1334 C C . THR A 1 165 ? -18.969 31.878 -14.852 1.00 34.12 165 THR A C 1
ATOM 1336 O O . THR A 1 165 ? -19.112 32.122 -16.046 1.00 34.12 165 THR A O 1
ATOM 1339 N N . THR A 1 166 ? -19.684 30.932 -14.244 1.00 33.84 166 THR A N 1
ATOM 1340 C CA . THR A 1 166 ? -20.949 30.405 -14.780 1.00 33.84 166 THR A CA 1
ATOM 1341 C C . THR A 1 166 ? -22.097 31.249 -14.238 1.00 33.84 166 THR A C 1
ATOM 1343 O O . THR A 1 166 ? -22.165 31.483 -13.033 1.00 33.84 166 THR A O 1
ATOM 1346 N N . GLY A 1 167 ? -22.944 31.743 -15.141 1.00 31.22 167 GLY A N 1
ATOM 1347 C CA . GLY A 1 167 ? -24.036 32.669 -14.851 1.00 31.22 167 GLY A CA 1
ATOM 1348 C C . GLY A 1 167 ? -25.295 32.061 -14.220 1.00 31.22 167 GLY A C 1
ATOM 1349 O O . GLY A 1 167 ? -25.386 30.859 -13.985 1.00 31.22 167 GLY A O 1
ATOM 1350 N N . GLY A 1 168 ? -26.252 32.962 -13.995 1.00 29.95 168 GLY A N 1
ATOM 1351 C CA . GLY A 1 168 ? -27.647 32.766 -13.577 1.00 29.95 168 GLY A CA 1
ATOM 1352 C C . GLY A 1 168 ? -28.200 34.148 -13.198 1.00 29.95 168 GLY A C 1
ATOM 1353 O O . GLY A 1 168 ? -27.727 34.727 -12.228 1.00 29.95 168 GLY A O 1
ATOM 1354 N N . GLU A 1 169 ? -28.805 34.864 -14.150 1.00 33.72 169 GLU A N 1
ATOM 1355 C CA . GLU A 1 169 ? -30.264 35.050 -14.299 1.00 33.72 169 GLU A CA 1
ATOM 1356 C C . GLU A 1 169 ? -30.863 35.995 -13.246 1.00 33.72 169 GLU A C 1
ATOM 1358 O O . GLU A 1 169 ? -30.920 35.654 -12.075 1.00 33.72 169 GLU A O 1
ATOM 1363 N N . ASP A 1 170 ? -31.313 37.178 -13.685 1.00 34.44 170 ASP A N 1
ATOM 1364 C CA . ASP A 1 170 ? -32.651 37.675 -13.346 1.00 34.44 170 ASP A CA 1
ATOM 1365 C C . ASP A 1 170 ? -33.060 38.863 -14.235 1.00 34.44 170 ASP A C 1
ATOM 1367 O O . ASP A 1 170 ? -32.328 39.829 -14.459 1.00 34.44 170 ASP A O 1
ATOM 1371 N N . THR A 1 171 ? -34.256 38.725 -14.794 1.00 34.16 171 THR A N 1
ATOM 1372 C CA . THR A 1 171 ? -34.975 39.652 -15.671 1.00 34.16 171 THR A CA 1
ATOM 1373 C C . THR A 1 171 ? -35.566 40.862 -14.937 1.00 34.16 171 THR A C 1
ATOM 1375 O O . THR A 1 171 ? -35.895 40.773 -13.760 1.00 34.16 171 THR A O 1
ATOM 1378 N N . TYR A 1 172 ? -35.877 41.901 -15.731 1.00 30.75 172 TYR A N 1
ATOM 1379 C CA . TYR A 1 172 ? -36.931 42.922 -15.554 1.00 30.75 172 TYR A CA 1
ATOM 1380 C C . TYR A 1 172 ? -36.473 44.337 -15.156 1.00 30.75 172 TYR A C 1
ATOM 1382 O O . TYR A 1 172 ? -36.101 44.604 -14.018 1.00 30.75 172 TYR A O 1
ATOM 1390 N N . VAL A 1 173 ? -36.619 45.283 -16.094 1.00 41.25 173 VAL A N 1
ATOM 1391 C CA . VAL A 1 173 ? -36.673 46.729 -15.813 1.00 41.25 173 VAL A CA 1
ATOM 1392 C C . VAL A 1 173 ? -37.819 47.327 -16.654 1.00 41.25 173 VAL A C 1
ATOM 1394 O O . VAL A 1 173 ? -37.911 46.998 -17.839 1.00 41.25 173 VAL A O 1
ATOM 1397 N N . PRO A 1 174 ? -38.738 48.117 -16.060 1.00 39.22 174 PRO A N 1
ATOM 1398 C CA . PRO A 1 174 ? -40.019 48.483 -16.666 1.00 39.22 174 PRO A CA 1
ATOM 1399 C C . PRO A 1 174 ? -39.948 49.680 -17.631 1.00 39.22 174 PRO A C 1
ATOM 1401 O O . PRO A 1 174 ? -38.955 50.398 -17.702 1.00 39.22 174 PRO A O 1
ATOM 1404 N N . GLN A 1 175 ? -41.063 49.862 -18.345 1.00 39.50 175 GLN A N 1
ATOM 1405 C CA . GLN A 1 175 ? -41.366 50.892 -19.344 1.00 39.50 175 GLN A CA 1
ATOM 1406 C C . GLN A 1 175 ? -41.086 52.339 -18.910 1.00 39.50 175 GLN A C 1
ATOM 1408 O O . GLN A 1 175 ? -41.512 52.737 -17.826 1.00 39.50 175 GLN A O 1
ATOM 1413 N N . VAL A 1 176 ? -40.553 53.132 -19.849 1.00 38.66 176 VAL A N 1
ATOM 1414 C CA . VAL A 1 176 ? -41.198 54.337 -20.422 1.00 38.66 176 VAL A CA 1
ATOM 1415 C C . VAL A 1 176 ? -40.655 54.612 -21.819 1.00 38.66 176 VAL A C 1
ATOM 1417 O O . VAL A 1 176 ? -39.441 54.392 -22.024 1.00 38.66 176 VAL A O 1
#

Nearest PDB structures (foldseek):
  6n7p-assembly1_Y  TM=9.028E-01  e=1.099E-14  Saccharomyces cerevisiae S288C
  8suy-assembly1_B  TM=8.632E-01  e=3.573E-14  Homo sapiens
  1h2v-assembly1_Z  TM=9.832E-01  e=2.213E-12  Homo sapiens
  9f67-assembly1_2  TM=9.476E-01  e=1.297E-11  Trypanosoma brucei brucei
  9f3f-assembly1_2  TM=8.755E-01  e=9.879E-11  Trypanosoma brucei brucei

pLDDT: mean 80.37, std 20.97, range [29.95, 98.44]

Foldseek 3Di:
DDLVVLVDPPVPDPDHQLQRADPVLSVQCVVCVVDCSVVFNVLLSVFQKKKKFFADLPDDPVNVCVVLCVLHAWPDKQFAAQQPPRGGQGMIMTGGPDPSSLSVCSVPQQQPDDPRTGMHMGRGSDDDPPRSWADDPRRHHPDVVNVVVCVVVVDDPDDDPDDDDDDDDDDDDDDD

Radius of gyration: 21.11 Å; Cα contacts (8 Å, |Δi|>4): 265; chains: 1; bounding box: 59×72×47 Å

Organism: NCBI:txid56408

Mean predicted aligned error: 10.99 Å

InterPro domains:
  IPR000504 RNA recognition motif domain [PF00076] (50-119)
  IPR000504 RNA recognition motif domain [PS50102] (48-126)
  IPR000504 RNA recognition motif domain [SM00360] (49-122)
  IPR012677 Nucleotide-binding alpha-beta plait domain superfamily [G3DSA:3.30.70.330] (26-157)
  IPR027157 Nuclear cap-binding protein subunit 2 [PTHR18847] (15-153)
  IPR034148 NCBP2, RNA recognition motif [cd12240] (50-127)
  IPR035979 RNA-binding domain superfamily [SSF54928] (46-144)

Secondary structure (DSSP, 8-state):
--THHHHS--TTSSS--TTPPPHHHHHHHHH-TTSHHHHHHHHHHH-SEEEEES--TT--HHHHHHHHGGGS-EEEEEEEE-TTT-SEEEEEEEEESSHHHHHHHHHHTTT-EETTEE-EEEEES---TTTTB--STTSSSPPHHHHHHHHHHSS-S-------------------

Solvent-accessible surface area (backbone atoms only — not comparable to full-atom values): 10294 Å² total; per-residue (Å²): 140,58,77,61,72,82,65,55,80,64,75,90,46,100,62,79,73,62,74,52,72,35,70,66,43,56,51,42,16,67,79,28,69,94,42,70,28,42,56,40,46,54,34,19,78,68,28,26,20,29,37,37,34,56,42,47,62,78,68,49,71,66,62,50,46,69,60,53,47,78,57,38,64,68,71,45,77,44,71,18,20,15,59,76,75,68,39,62,40,20,32,33,36,42,30,30,76,39,46,68,28,34,45,45,42,33,61,73,50,42,62,41,72,51,97,87,31,58,28,44,50,34,53,24,56,54,91,56,93,72,66,44,36,31,79,17,98,87,17,28,56,64,46,72,64,54,52,50,53,48,53,64,70,74,47,81,95,76,81,80,80,80,79,82,84,78,87,80,89,86,87,91,82,84,92,131